Protein AF-A0A2V6G3H5-F1 (afdb_monomer)

Foldseek 3Di:
DDDDDDDDDDDDDDDDDDDDDDDDDDDDDDDDDPDDPPPPPPPPPLPLPFAPDDLQFLAALAFADEQWWADPNDTDGDDQDDPVHVSNVRHLCQVLRQLLSLLCSQAAAEAQAFDADDLVVVLVLSLVSLVDQSLDGGDDHVRHRYGYNDHGNHRCCVVNVPSNSVRSDDRVVVCVQQQVCCVVPVPDLVVLLVVVVVCCVQRSNQHKFWKQKAPPPVGLDGGIKIWRHWDDDDPVDPKTWTWIHGRRPSPGTWIWIQDVVRSFIWGDDDRSHRTGTIGIDTDSNDPSD

Structure (mmCIF, N/CA/C/O backbone):
data_AF-A0A2V6G3H5-F1
#
_entry.id   AF-A0A2V6G3H5-F1
#
loop_
_atom_site.group_PDB
_atom_site.id
_atom_site.type_symbol
_atom_site.label_atom_id
_atom_site.label_alt_id
_atom_site.label_comp_id
_atom_site.label_asym_id
_atom_site.label_entity_id
_atom_site.label_seq_id
_atom_site.pdbx_PDB_ins_code
_atom_site.Cartn_x
_atom_site.Cartn_y
_atom_site.Cartn_z
_atom_site.occupancy
_atom_site.B_iso_or_equiv
_atom_site.auth_seq_id
_atom_site.auth_comp_id
_atom_site.auth_asym_id
_atom_site.auth_atom_id
_atom_site.pdbx_PDB_model_num
ATOM 1 N N . MET A 1 1 ? 18.320 -64.037 -46.499 1.00 37.31 1 MET A N 1
ATOM 2 C CA . MET A 1 1 ? 19.671 -64.624 -46.351 1.00 37.31 1 MET A CA 1
ATOM 3 C C . MET A 1 1 ? 20.372 -63.831 -45.253 1.00 37.31 1 MET A C 1
ATOM 5 O O . MET A 1 1 ? 20.295 -62.615 -45.310 1.00 37.31 1 MET 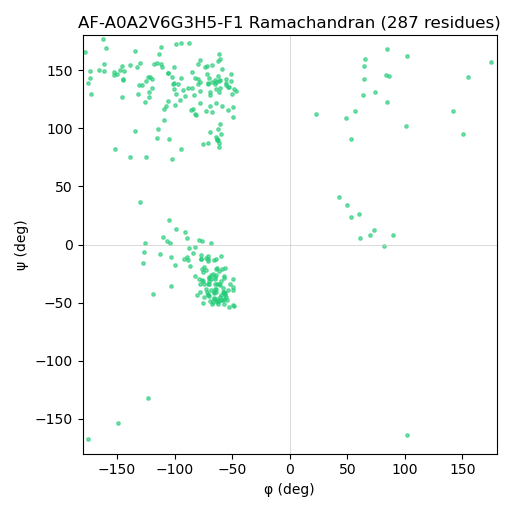A O 1
ATOM 9 N N . ASP A 1 2 ? 20.709 -64.406 -44.092 1.00 36.53 2 ASP A N 1
ATOM 10 C CA . ASP A 1 2 ? 21.789 -65.396 -43.819 1.00 36.53 2 ASP A CA 1
ATOM 11 C C . ASP A 1 2 ? 23.180 -64.717 -43.856 1.00 36.53 2 ASP A C 1
ATOM 13 O O . ASP A 1 2 ? 23.440 -64.012 -44.821 1.00 36.53 2 ASP A O 1
ATOM 17 N N . ARG A 1 3 ? 24.134 -64.862 -42.913 1.00 37.53 3 ARG A N 1
ATOM 18 C CA . ARG A 1 3 ? 24.198 -65.313 -41.489 1.00 37.53 3 ARG A CA 1
ATOM 19 C C . ARG A 1 3 ? 25.669 -65.167 -41.015 1.00 37.53 3 ARG A C 1
ATOM 21 O O . ARG A 1 3 ? 26.552 -65.277 -41.854 1.00 37.53 3 ARG A O 1
ATOM 28 N N . ARG A 1 4 ? 25.909 -65.228 -39.686 1.00 42.31 4 ARG A N 1
ATOM 29 C CA . ARG A 1 4 ? 27.177 -65.675 -39.014 1.00 42.31 4 ARG A CA 1
ATOM 30 C C . ARG A 1 4 ? 28.430 -64.793 -39.251 1.00 42.31 4 ARG A C 1
ATOM 32 O O . ARG A 1 4 ? 28.475 -64.030 -40.197 1.00 42.31 4 ARG A O 1
ATOM 39 N N . GLY A 1 5 ? 29.483 -64.825 -38.422 1.00 33.31 5 GLY A 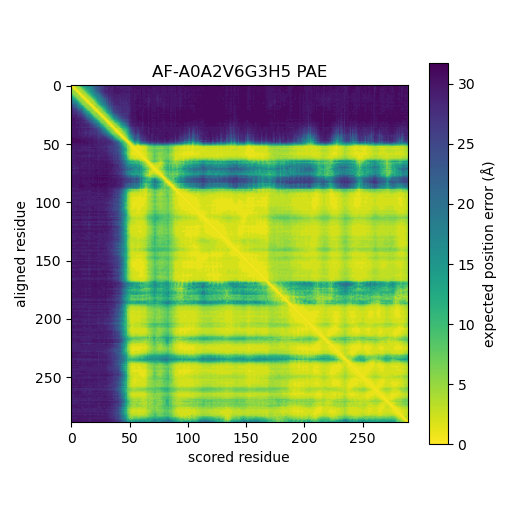N 1
ATOM 40 C CA . GLY A 1 5 ? 29.777 -65.482 -37.123 1.00 33.31 5 GLY A CA 1
ATOM 41 C C . GLY A 1 5 ? 30.983 -64.755 -36.473 1.00 33.31 5 GLY A C 1
ATOM 42 O O . GLY A 1 5 ? 31.717 -64.085 -37.186 1.00 33.31 5 GLY A O 1
ATOM 43 N N . ARG A 1 6 ? 31.149 -64.641 -35.146 1.00 42.78 6 ARG A N 1
ATOM 44 C CA . ARG A 1 6 ? 31.533 -65.635 -34.108 1.00 42.78 6 ARG A CA 1
ATOM 45 C C . ARG A 1 6 ? 32.881 -66.361 -34.335 1.00 42.78 6 ARG A C 1
ATOM 47 O O . ARG A 1 6 ? 32.959 -67.186 -35.239 1.00 42.78 6 ARG A O 1
ATOM 54 N N . ARG A 1 7 ? 33.842 -66.106 -33.426 1.00 38.22 7 ARG A N 1
ATOM 55 C CA . ARG A 1 7 ? 34.921 -66.943 -32.810 1.00 38.22 7 ARG A CA 1
ATOM 56 C C . ARG A 1 7 ? 35.543 -66.056 -31.700 1.00 38.22 7 ARG A C 1
ATOM 58 O O . ARG A 1 7 ? 35.720 -64.877 -31.979 1.00 38.22 7 ARG A O 1
ATOM 65 N N . ASP A 1 8 ? 35.751 -66.401 -30.424 1.00 36.69 8 ASP A N 1
ATOM 66 C CA . ASP A 1 8 ? 36.111 -67.622 -29.659 1.00 36.69 8 ASP A CA 1
ATOM 67 C C . ASP A 1 8 ? 37.631 -67.924 -29.572 1.00 36.69 8 ASP A C 1
ATOM 69 O O . ASP A 1 8 ? 38.283 -68.104 -30.599 1.00 36.69 8 ASP A O 1
ATOM 73 N N . GLY A 1 9 ? 38.163 -68.028 -28.334 1.00 31.94 9 GLY A N 1
ATOM 74 C CA . GLY A 1 9 ? 39.550 -68.420 -27.967 1.00 31.94 9 GLY A CA 1
ATOM 75 C C . GLY A 1 9 ? 40.038 -67.782 -26.639 1.00 31.94 9 GLY A C 1
ATOM 76 O O . GLY A 1 9 ? 40.314 -66.592 -26.643 1.00 31.94 9 GLY A O 1
ATOM 77 N N . PHE A 1 10 ? 39.949 -68.423 -25.452 1.00 32.19 10 PHE A N 1
ATOM 78 C CA . PHE A 1 10 ? 40.919 -69.362 -24.805 1.00 32.19 10 PHE A CA 1
ATOM 79 C C . PHE A 1 10 ? 42.290 -68.718 -24.428 1.00 32.19 10 PHE A C 1
ATOM 81 O O . PHE A 1 10 ? 42.785 -67.899 -25.186 1.00 32.19 10 PHE A O 1
ATOM 88 N N . VAL A 1 11 ? 43.003 -69.001 -23.313 1.00 34.44 11 VAL A N 1
ATOM 89 C CA . VAL A 1 11 ? 43.050 -70.179 -22.396 1.00 34.44 11 VAL A CA 1
ATOM 90 C C . VAL A 1 11 ? 42.744 -69.813 -20.901 1.00 34.44 11 VAL A C 1
ATOM 92 O O . VAL A 1 11 ? 41.697 -69.214 -20.676 1.00 34.44 11 VAL A O 1
ATOM 95 N N . ALA A 1 12 ? 43.515 -70.244 -19.872 1.00 33.94 12 ALA A N 1
ATOM 96 C CA . ALA A 1 12 ? 43.105 -70.371 -18.444 1.00 33.94 12 ALA A CA 1
ATOM 97 C C . ALA A 1 12 ? 44.270 -70.786 -17.473 1.00 33.94 12 ALA A C 1
ATOM 99 O O . ALA A 1 12 ? 45.403 -70.873 -17.933 1.00 33.94 12 ALA A O 1
ATOM 100 N N . VAL A 1 13 ? 43.954 -71.179 -16.204 1.00 32.78 13 VAL A N 1
ATOM 101 C CA . VAL A 1 13 ? 44.786 -71.946 -15.196 1.00 32.78 13 VAL A CA 1
ATOM 102 C C . VAL A 1 13 ? 45.734 -71.086 -14.302 1.00 32.78 13 VAL A C 1
ATOM 104 O O . VAL A 1 13 ? 46.225 -70.082 -14.791 1.00 32.78 13 VAL A O 1
ATOM 107 N N . ALA A 1 14 ? 46.058 -71.315 -13.001 1.00 31.41 14 ALA A N 1
ATOM 108 C CA . ALA A 1 14 ? 45.725 -72.250 -11.879 1.00 31.41 14 ALA A CA 1
ATOM 109 C C . ALA A 1 14 ? 45.737 -71.452 -10.529 1.00 31.41 14 ALA A C 1
ATOM 111 O O . ALA A 1 14 ? 46.375 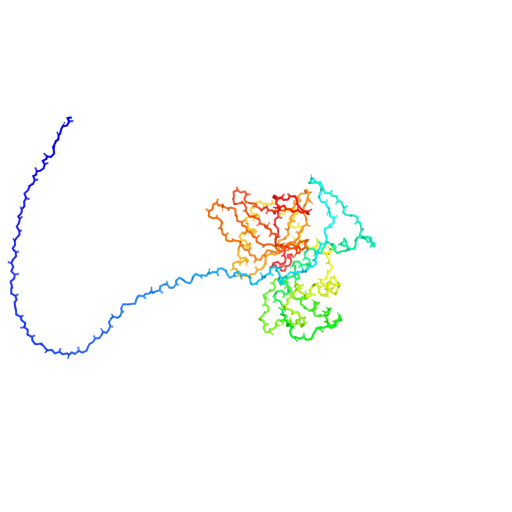-70.411 -10.466 1.00 31.41 14 ALA A O 1
ATOM 112 N N . ARG A 1 15 ? 44.968 -71.742 -9.457 1.00 32.94 15 ARG A N 1
ATOM 113 C CA . ARG A 1 15 ? 44.995 -72.838 -8.436 1.00 32.94 15 ARG A CA 1
ATOM 114 C C . ARG A 1 15 ? 46.239 -72.926 -7.513 1.00 32.94 15 ARG A C 1
ATOM 116 O O . ARG A 1 15 ? 47.338 -73.039 -8.025 1.00 32.94 15 ARG A O 1
ATOM 123 N N . TRP A 1 16 ? 45.975 -72.997 -6.189 1.00 28.12 16 TRP A N 1
ATOM 124 C CA . TRP A 1 16 ? 46.680 -73.611 -5.015 1.00 28.12 16 TRP A CA 1
ATOM 125 C C . TRP A 1 16 ? 46.542 -72.661 -3.788 1.00 28.12 16 TRP A C 1
ATOM 127 O O . TRP A 1 16 ? 46.969 -71.522 -3.893 1.00 28.12 16 TRP A O 1
ATOM 137 N N . ALA A 1 17 ? 45.886 -72.902 -2.637 1.00 33.31 17 ALA A N 1
ATOM 138 C CA . ALA A 1 17 ? 45.441 -74.059 -1.828 1.00 33.31 17 ALA A CA 1
ATOM 139 C C . ALA A 1 17 ? 46.331 -74.386 -0.600 1.00 33.31 17 ALA A C 1
ATOM 141 O O . ALA A 1 17 ? 47.331 -75.065 -0.767 1.00 33.31 17 ALA A O 1
ATOM 142 N N . THR A 1 18 ? 45.899 -74.002 0.622 1.00 33.72 18 THR A N 1
ATOM 143 C CA . THR A 1 18 ? 46.219 -74.589 1.965 1.00 33.72 18 THR A CA 1
ATOM 144 C C . THR A 1 18 ? 45.583 -73.734 3.089 1.00 33.72 18 THR A C 1
ATOM 146 O O . THR A 1 18 ? 45.417 -72.543 2.871 1.00 33.72 18 THR A O 1
ATOM 149 N N . ARG A 1 19 ? 45.286 -74.179 4.330 1.00 35.91 19 ARG A N 1
ATOM 150 C CA . ARG A 1 19 ? 44.895 -75.487 4.931 1.00 35.91 19 ARG A CA 1
ATOM 151 C C . ARG A 1 19 ? 44.576 -75.254 6.436 1.00 35.91 19 ARG A C 1
ATOM 153 O O . ARG A 1 19 ? 45.430 -74.682 7.096 1.00 35.91 19 ARG A O 1
ATOM 160 N N . ARG A 1 20 ? 43.515 -75.879 6.992 1.00 32.88 20 ARG A N 1
ATOM 161 C CA . ARG A 1 20 ? 43.256 -76.103 8.457 1.00 32.88 20 ARG A CA 1
ATOM 162 C C . ARG A 1 20 ? 43.027 -74.824 9.318 1.00 32.88 20 ARG A C 1
ATOM 164 O O . ARG A 1 20 ? 43.520 -73.768 8.974 1.00 32.88 20 ARG A O 1
ATOM 171 N N . GLY A 1 21 ? 42.309 -74.831 10.451 1.00 29.34 21 GLY A N 1
ATOM 172 C CA . GLY A 1 21 ? 41.422 -75.843 11.051 1.00 29.34 21 GLY A CA 1
ATOM 173 C C . GLY A 1 21 ? 41.290 -75.726 12.590 1.00 29.34 21 GLY A C 1
ATOM 174 O O . GLY A 1 21 ? 42.298 -75.527 13.257 1.00 29.34 21 GLY A O 1
ATOM 175 N N . ARG A 1 22 ? 40.083 -76.010 13.122 1.00 34.53 22 ARG A N 1
ATOM 176 C CA . ARG A 1 22 ? 39.665 -76.152 14.550 1.00 34.53 22 ARG A CA 1
ATOM 177 C C . ARG A 1 22 ? 39.320 -74.876 15.346 1.00 34.53 22 ARG A C 1
ATOM 179 O O . ARG A 1 22 ? 39.881 -73.809 15.143 1.00 34.53 22 ARG A O 1
ATOM 186 N N . ALA A 1 23 ? 38.344 -75.050 16.242 1.00 38.56 23 ALA A N 1
ATOM 187 C CA . ALA A 1 23 ? 37.788 -74.074 17.187 1.00 38.56 23 ALA A CA 1
ATOM 188 C C . ALA A 1 23 ? 38.470 -74.160 18.567 1.00 38.56 23 ALA A C 1
ATOM 190 O O . ALA A 1 23 ? 39.204 -75.118 18.778 1.00 38.56 23 ALA A O 1
ATOM 191 N N . TYR A 1 24 ? 38.161 -73.239 19.499 1.00 30.97 24 TYR A N 1
ATOM 192 C CA . TYR A 1 24 ? 37.838 -73.531 20.916 1.00 30.97 24 TYR A CA 1
ATOM 193 C C . TYR A 1 24 ? 37.379 -72.272 21.703 1.00 30.97 24 TYR A C 1
ATOM 195 O O . TYR A 1 24 ? 37.809 -71.162 21.422 1.00 30.97 24 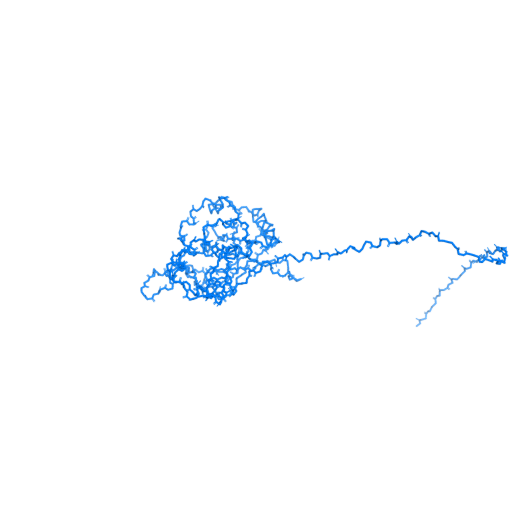TYR A O 1
ATOM 203 N N . HIS A 1 25 ? 36.509 -72.508 22.696 1.00 29.61 25 HIS A N 1
ATOM 204 C CA . HIS A 1 25 ? 36.188 -71.733 23.915 1.00 29.61 25 HIS A CA 1
ATOM 205 C C . HIS A 1 25 ? 35.889 -70.212 23.917 1.00 29.61 25 HIS A C 1
ATOM 207 O O . HIS A 1 25 ? 36.764 -69.357 23.906 1.00 29.61 25 HIS A O 1
ATOM 213 N N . VAL A 1 26 ? 34.602 -69.916 24.159 1.00 36.56 26 VAL A N 1
ATOM 214 C CA . VAL A 1 26 ? 34.062 -69.194 25.339 1.00 36.56 26 VAL A CA 1
ATOM 215 C C . VAL A 1 26 ? 35.021 -68.275 26.123 1.00 36.56 26 VAL A C 1
ATOM 217 O O . VAL A 1 26 ? 35.812 -68.755 26.932 1.00 36.56 26 VAL A O 1
ATOM 220 N N . SER A 1 27 ? 34.779 -66.959 26.070 1.00 29.95 27 SER A N 1
ATOM 221 C CA . SER A 1 27 ? 34.383 -66.158 27.251 1.00 29.95 27 SER A CA 1
ATOM 222 C C . SER A 1 27 ? 34.018 -64.724 26.867 1.00 29.95 27 SER A C 1
ATOM 224 O O . SER A 1 27 ? 34.630 -64.122 25.989 1.00 29.95 27 SER A O 1
ATOM 226 N N . ALA A 1 28 ? 33.010 -64.164 27.536 1.00 41.88 28 ALA A N 1
ATOM 227 C CA . ALA A 1 28 ? 32.623 -62.768 27.367 1.00 41.88 28 ALA A CA 1
ATOM 228 C C . ALA A 1 28 ? 33.554 -61.841 28.159 1.00 41.88 28 ALA A C 1
ATOM 230 O O . ALA A 1 28 ? 33.802 -62.096 29.332 1.00 41.88 28 ALA A O 1
ATOM 231 N N . LEU A 1 29 ? 33.956 -60.711 27.569 1.00 37.56 29 LEU A N 1
ATOM 232 C CA . LEU A 1 29 ? 34.321 -59.501 28.310 1.00 37.56 29 LEU A CA 1
ATOM 233 C C . LEU A 1 29 ? 34.084 -58.254 27.444 1.00 37.56 29 LEU A C 1
ATOM 235 O O . LEU A 1 29 ? 34.168 -58.284 26.219 1.00 37.56 29 LEU A O 1
ATOM 239 N N . ARG A 1 30 ? 33.687 -57.164 28.102 1.00 42.66 30 ARG A N 1
ATOM 240 C CA . ARG A 1 30 ? 33.172 -55.930 27.487 1.00 42.66 30 ARG A CA 1
ATOM 241 C C . ARG A 1 30 ? 34.310 -55.079 26.917 1.00 42.66 30 ARG A C 1
ATOM 243 O O . ARG A 1 30 ? 35.268 -54.838 27.644 1.00 42.66 30 ARG A O 1
ATOM 250 N N . THR A 1 31 ? 34.143 -54.462 25.742 1.00 40.12 31 THR A N 1
ATOM 251 C CA . THR A 1 31 ? 34.670 -53.097 25.490 1.00 40.12 31 THR A CA 1
ATOM 252 C C . THR A 1 31 ? 34.095 -52.417 24.236 1.00 40.12 31 THR A C 1
ATOM 254 O O . THR A 1 31 ? 33.753 -53.066 23.257 1.00 40.12 31 THR A O 1
ATOM 257 N N . ALA A 1 32 ? 34.030 -51.080 24.296 1.00 40.94 32 ALA A N 1
ATOM 258 C CA . ALA A 1 32 ? 33.933 -50.123 23.184 1.00 40.94 32 ALA A CA 1
ATOM 259 C C . ALA A 1 32 ? 32.807 -50.289 22.132 1.00 40.94 32 ALA A C 1
ATOM 261 O O . ALA A 1 32 ? 33.003 -50.808 21.034 1.00 40.94 32 ALA A O 1
ATOM 262 N N . LYS A 1 33 ? 31.659 -49.643 22.395 1.00 37.94 33 LYS A N 1
ATOM 263 C CA . LYS A 1 33 ? 30.716 -49.226 21.341 1.00 37.94 33 LYS A CA 1
ATOM 264 C C . LYS A 1 33 ? 31.433 -48.293 20.348 1.00 37.94 33 LYS A C 1
ATOM 266 O O . LYS A 1 33 ? 31.823 -47.194 20.735 1.00 37.94 33 LYS A O 1
ATOM 271 N N . ARG A 1 34 ? 31.527 -48.667 19.069 1.00 42.75 34 ARG A N 1
ATOM 272 C CA . ARG A 1 34 ? 31.747 -47.715 17.963 1.00 42.75 34 ARG A CA 1
ATOM 273 C C . ARG A 1 34 ? 30.436 -47.541 17.207 1.00 42.75 34 ARG A C 1
ATOM 275 O O . ARG A 1 34 ? 30.127 -48.309 16.304 1.00 42.75 34 ARG A O 1
ATOM 282 N N . LEU A 1 35 ? 29.648 -46.555 17.631 1.00 45.25 35 LEU A N 1
ATOM 283 C CA . LEU A 1 35 ? 28.441 -46.143 16.923 1.00 45.25 35 LEU A CA 1
ATOM 284 C C . LEU A 1 35 ? 28.868 -45.282 15.718 1.00 45.25 35 LEU A C 1
ATOM 286 O O . LEU A 1 35 ? 29.558 -44.281 15.935 1.00 45.25 35 LEU A O 1
ATOM 290 N N . PRO A 1 36 ? 28.517 -45.637 14.469 1.00 41.84 36 PRO A N 1
ATOM 291 C CA . PRO A 1 36 ? 28.784 -44.770 13.333 1.00 41.84 36 PRO A CA 1
ATOM 292 C C . PRO A 1 36 ? 27.879 -43.540 13.428 1.00 41.84 36 PRO A C 1
ATOM 294 O O . PRO A 1 36 ? 26.653 -43.652 13.419 1.00 41.84 36 PRO A O 1
ATOM 297 N N . TRP A 1 37 ? 28.490 -42.360 13.522 1.00 40.28 37 TRP A N 1
ATOM 298 C CA . TRP A 1 37 ? 27.784 -41.085 13.449 1.00 40.28 37 TRP A CA 1
ATOM 299 C C . TRP A 1 37 ? 27.310 -40.858 12.013 1.00 40.28 37 TRP A C 1
ATOM 301 O O . TRP A 1 37 ? 27.999 -40.235 11.205 1.00 40.28 37 TRP A O 1
ATOM 311 N N . LEU A 1 38 ? 26.121 -41.365 11.689 1.00 47.28 38 LEU A N 1
ATOM 312 C CA . LEU A 1 38 ? 25.378 -40.894 10.530 1.00 47.28 38 LEU A CA 1
ATOM 313 C C . LEU A 1 38 ? 24.910 -39.470 10.833 1.00 47.28 38 LEU A C 1
ATOM 315 O O . LEU A 1 38 ? 23.895 -39.260 11.495 1.00 47.28 38 LEU A O 1
ATOM 319 N N . LEU A 1 39 ? 25.680 -38.493 10.352 1.00 45.75 39 LEU A N 1
ATOM 320 C CA . LEU A 1 39 ? 25.239 -37.109 10.236 1.00 45.75 39 LEU A CA 1
ATOM 321 C C . LEU A 1 39 ? 24.058 -37.071 9.263 1.00 45.75 39 LEU A C 1
ATOM 323 O O . LEU A 1 39 ? 24.226 -36.912 8.055 1.00 45.75 39 LEU A O 1
ATOM 327 N N . ALA A 1 40 ? 22.853 -37.224 9.807 1.00 43.50 40 ALA A N 1
ATOM 328 C CA . ALA A 1 40 ? 21.635 -36.837 9.128 1.00 43.50 40 ALA A CA 1
ATOM 329 C C . ALA A 1 40 ? 21.689 -35.317 8.941 1.00 43.50 40 ALA A C 1
ATOM 331 O O . ALA A 1 40 ? 21.310 -34.552 9.829 1.00 43.50 40 ALA A O 1
ATOM 332 N N . ALA A 1 41 ? 22.208 -34.887 7.790 1.00 47.38 41 ALA A N 1
ATOM 333 C CA . ALA A 1 41 ? 22.081 -33.519 7.326 1.00 47.38 41 ALA A CA 1
ATOM 334 C C . ALA A 1 41 ? 20.589 -33.254 7.110 1.00 47.38 41 ALA A C 1
ATOM 336 O O . ALA A 1 41 ? 20.034 -33.536 6.047 1.00 47.38 41 ALA A O 1
ATOM 337 N N . ALA A 1 42 ? 19.928 -32.765 8.158 1.00 41.09 42 ALA A N 1
ATOM 338 C CA . ALA A 1 42 ? 18.582 -32.253 8.059 1.00 41.09 42 ALA A CA 1
ATOM 339 C C . ALA A 1 42 ? 18.629 -31.086 7.073 1.00 41.09 42 ALA A C 1
ATOM 341 O O . ALA A 1 42 ? 19.085 -29.993 7.411 1.00 41.09 42 ALA A O 1
ATOM 342 N N . PHE A 1 43 ? 18.161 -31.331 5.848 1.00 37.06 43 PHE A N 1
ATOM 343 C CA . PHE A 1 43 ? 17.731 -30.268 4.958 1.00 37.06 43 PHE A CA 1
ATOM 344 C C . PHE A 1 43 ? 16.563 -29.568 5.648 1.00 37.06 43 PHE A C 1
ATOM 346 O O . PHE A 1 43 ? 15.395 -29.899 5.442 1.00 37.06 43 PHE A O 1
ATOM 353 N N . VAL A 1 44 ? 16.892 -28.586 6.488 1.00 37.03 44 VAL A N 1
ATOM 354 C CA . VAL A 1 44 ? 15.982 -27.496 6.796 1.00 37.03 44 VAL A CA 1
ATOM 355 C C . VAL A 1 44 ? 15.791 -26.782 5.470 1.00 37.03 44 VAL A C 1
ATOM 357 O O . VAL A 1 44 ? 16.556 -25.895 5.101 1.00 37.03 44 VAL A O 1
ATOM 360 N N . ALA A 1 45 ? 14.781 -27.225 4.724 1.00 37.44 45 ALA A N 1
ATOM 361 C CA . ALA A 1 45 ? 14.185 -26.408 3.697 1.00 37.44 45 ALA A CA 1
ATOM 362 C C . ALA A 1 45 ? 13.658 -25.169 4.420 1.00 37.44 45 ALA A C 1
ATOM 364 O O . ALA A 1 45 ? 12.565 -25.173 4.990 1.00 37.44 45 ALA A O 1
ATOM 365 N N . THR A 1 46 ? 14.474 -24.116 4.430 1.00 34.91 46 THR A N 1
ATOM 366 C CA . THR A 1 46 ? 14.015 -22.756 4.651 1.00 34.91 46 THR A CA 1
ATOM 367 C C . THR A 1 46 ? 13.048 -22.452 3.520 1.00 34.91 46 THR A C 1
ATOM 369 O O . THR A 1 46 ? 13.426 -21.895 2.489 1.00 34.91 46 THR A O 1
ATOM 372 N N . ASN A 1 47 ? 11.788 -22.858 3.703 1.00 38.47 47 ASN A N 1
ATOM 373 C CA . ASN A 1 47 ? 10.675 -22.185 3.064 1.00 38.47 47 ASN A CA 1
ATOM 374 C C . ASN A 1 47 ? 10.902 -20.709 3.368 1.00 38.47 47 ASN A C 1
ATOM 376 O O . ASN A 1 47 ? 10.838 -20.324 4.538 1.00 38.47 47 ASN A O 1
ATOM 380 N N . ALA A 1 48 ? 11.256 -19.928 2.343 1.00 41.22 48 ALA A N 1
ATOM 381 C CA . ALA A 1 48 ? 11.341 -18.483 2.465 1.00 41.22 48 ALA A CA 1
ATOM 382 C C . ALA A 1 48 ? 10.035 -18.049 3.121 1.00 41.22 48 ALA A C 1
ATOM 384 O O . ALA A 1 48 ? 8.960 -18.392 2.617 1.00 41.22 48 ALA A O 1
ATOM 385 N N . GLN A 1 49 ? 10.136 -17.451 4.308 1.00 45.81 49 GLN A N 1
ATOM 386 C CA . GLN A 1 49 ? 8.986 -17.289 5.180 1.00 45.81 49 GLN A CA 1
ATOM 387 C C . GLN A 1 49 ? 8.140 -16.165 4.596 1.00 45.81 49 GLN A C 1
ATOM 389 O O . GLN A 1 49 ? 8.330 -14.994 4.914 1.00 45.81 49 GLN A O 1
ATOM 394 N N . ALA A 1 50 ? 7.264 -16.547 3.662 1.00 54.03 50 ALA A N 1
ATOM 395 C CA . ALA A 1 50 ? 6.334 -15.649 3.015 1.00 54.03 50 ALA A CA 1
ATOM 396 C C . ALA A 1 50 ? 5.618 -14.870 4.113 1.00 54.03 50 ALA A C 1
ATOM 398 O O . ALA A 1 50 ? 5.144 -15.469 5.083 1.00 54.03 50 ALA A O 1
ATOM 399 N N . SER A 1 51 ? 5.593 -13.547 3.961 1.00 65.81 51 SER A N 1
ATOM 400 C CA . SER A 1 51 ? 4.884 -12.678 4.888 1.00 65.81 51 SER A CA 1
ATOM 401 C C . SER A 1 51 ? 3.474 -13.228 5.110 1.00 65.81 51 SER A C 1
ATOM 403 O O . SER A 1 51 ? 2.784 -13.577 4.150 1.00 65.81 51 SER A O 1
ATOM 405 N N . ASP A 1 52 ? 3.035 -13.292 6.368 1.00 86.56 52 ASP A N 1
ATOM 406 C CA . ASP A 1 52 ? 1.680 -13.709 6.745 1.00 86.56 52 ASP A CA 1
ATOM 407 C C . ASP A 1 52 ? 0.605 -12.696 6.304 1.00 86.56 52 ASP A C 1
ATOM 409 O O . ASP A 1 52 ? -0.589 -12.917 6.506 1.00 86.56 52 ASP A O 1
ATOM 413 N N . PHE A 1 53 ? 1.027 -11.613 5.639 1.00 93.88 53 PHE A N 1
ATOM 414 C CA . PHE A 1 53 ? 0.189 -10.626 4.980 1.00 93.88 53 PHE A CA 1
ATOM 415 C C . PHE A 1 53 ? -0.786 -11.254 3.980 1.00 93.88 53 PHE A C 1
ATOM 417 O O . PHE A 1 53 ? -0.421 -11.763 2.915 1.00 93.88 53 PHE A O 1
ATOM 424 N N . ASN A 1 54 ? -2.069 -11.120 4.288 1.00 95.44 54 ASN A N 1
ATOM 425 C CA . ASN A 1 54 ? -3.162 -11.564 3.447 1.00 95.44 54 ASN A CA 1
ATOM 426 C C . ASN A 1 54 ? -3.850 -10.347 2.825 1.00 95.44 54 ASN A C 1
ATOM 428 O O . ASN A 1 54 ? -4.435 -9.526 3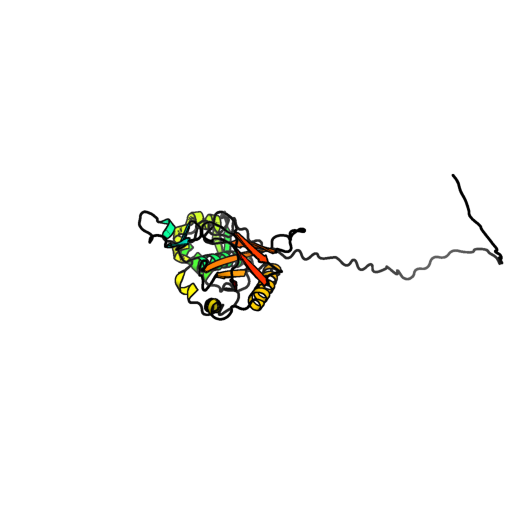.530 1.00 95.44 54 ASN A O 1
ATOM 432 N N . PHE A 1 55 ? -3.858 -10.256 1.490 1.00 96.94 55 PHE A N 1
ATOM 433 C CA . PHE A 1 55 ? -4.507 -9.160 0.759 1.00 96.94 55 PHE A CA 1
ATOM 434 C C . PHE A 1 55 ? -5.951 -8.889 1.223 1.00 96.94 55 PHE A C 1
ATOM 436 O O . PHE A 1 55 ? -6.359 -7.734 1.332 1.00 96.94 55 PHE A O 1
ATOM 443 N N . TYR A 1 56 ? -6.726 -9.931 1.532 1.00 96.81 56 TYR A N 1
ATOM 444 C CA . TYR A 1 56 ? -8.128 -9.805 1.934 1.00 96.81 56 TYR A CA 1
ATOM 445 C C . TYR A 1 56 ? -8.326 -9.458 3.419 1.00 96.81 56 TYR A C 1
ATOM 447 O O . TYR A 1 56 ? -9.464 -9.249 3.834 1.00 96.81 56 TYR A O 1
ATOM 455 N N . HIS A 1 57 ? -7.257 -9.351 4.214 1.00 97.38 57 HIS A N 1
ATOM 456 C CA . HIS A 1 57 ? -7.306 -8.946 5.625 1.00 97.38 57 HIS A CA 1
ATOM 457 C C . HIS A 1 57 ? -6.506 -7.657 5.890 1.00 97.38 57 HIS A C 1
ATOM 459 O O . HIS A 1 57 ? -6.990 -6.758 6.577 1.00 97.38 57 HIS A O 1
ATOM 465 N N . ASP A 1 58 ? -5.311 -7.534 5.311 1.00 97.75 58 ASP A N 1
ATOM 466 C CA . ASP A 1 58 ? -4.305 -6.513 5.640 1.00 97.75 58 ASP A CA 1
ATOM 467 C C . ASP A 1 58 ? -4.285 -5.314 4.676 1.00 97.75 58 ASP A C 1
ATOM 469 O O . ASP A 1 58 ? -3.367 -4.492 4.694 1.00 97.75 58 ASP A O 1
ATOM 473 N N . THR A 1 59 ? -5.312 -5.176 3.831 1.00 98.12 59 THR A N 1
ATOM 474 C CA . THR A 1 59 ? -5.475 -4.039 2.910 1.00 98.12 59 THR A CA 1
ATOM 475 C C . THR A 1 59 ? -6.739 -3.241 3.203 1.00 98.12 59 THR A C 1
ATOM 477 O O . THR A 1 59 ? -7.726 -3.753 3.732 1.00 98.12 59 THR A O 1
ATOM 480 N N . PHE A 1 60 ? -6.741 -1.967 2.811 1.00 98.00 60 PHE A N 1
ATOM 481 C CA . PHE A 1 60 ? -7.928 -1.122 2.907 1.00 98.00 60 PHE A CA 1
ATOM 482 C C . PHE A 1 60 ? -9.062 -1.640 2.013 1.00 98.00 60 PHE A C 1
ATOM 484 O O . PHE A 1 60 ? -8.820 -2.043 0.877 1.00 98.00 60 PHE A O 1
ATOM 491 N N . ALA A 1 61 ? -10.302 -1.598 2.506 1.00 96.44 61 ALA A N 1
ATOM 492 C CA . ALA A 1 61 ? -11.503 -1.935 1.736 1.00 96.44 61 ALA A CA 1
ATOM 493 C C . ALA A 1 61 ? -11.883 -0.870 0.689 1.00 96.44 61 ALA A C 1
ATOM 495 O O . ALA A 1 61 ? -12.584 -1.177 -0.273 1.00 96.44 61 ALA A O 1
ATOM 496 N N . PHE A 1 62 ? -11.422 0.370 0.872 1.00 93.50 62 PHE A N 1
ATOM 497 C CA . PHE A 1 62 ? -11.676 1.494 -0.026 1.00 93.50 62 PHE A CA 1
ATOM 498 C C . PHE A 1 62 ? -10.489 1.765 -0.955 1.00 93.50 62 PHE A C 1
ATOM 500 O O . PHE A 1 62 ? -9.335 1.518 -0.601 1.00 93.50 62 PHE A O 1
ATOM 507 N N . ALA A 1 63 ? -10.773 2.333 -2.127 1.00 91.62 63 ALA A N 1
ATOM 508 C CA . ALA A 1 63 ? -9.757 2.720 -3.099 1.00 91.62 63 ALA A CA 1
ATOM 509 C C . ALA A 1 63 ? -9.166 4.116 -2.820 1.00 91.62 63 ALA A C 1
ATOM 511 O O . ALA A 1 63 ? -9.862 5.042 -2.391 1.00 91.62 63 ALA A O 1
ATOM 512 N N . ASN A 1 64 ? -7.894 4.291 -3.171 1.00 88.94 64 ASN A N 1
ATOM 513 C CA . ASN A 1 64 ? -7.373 5.561 -3.661 1.00 88.94 64 ASN A CA 1
ATOM 514 C C . ASN A 1 64 ? -7.911 5.772 -5.079 1.00 88.94 64 ASN A C 1
ATOM 516 O O . ASN A 1 64 ? -7.547 5.035 -5.990 1.00 88.94 64 ASN A O 1
ATOM 520 N N . ALA A 1 65 ? -8.732 6.791 -5.299 1.00 80.94 65 ALA A N 1
ATOM 521 C CA . ALA A 1 65 ? -9.096 7.154 -6.657 1.00 80.94 65 ALA A CA 1
ATOM 522 C C . ALA A 1 65 ? -7.875 7.715 -7.404 1.00 80.94 65 ALA A C 1
ATOM 524 O O . ALA A 1 65 ? -7.061 8.482 -6.872 1.00 80.94 65 ALA A O 1
ATOM 525 N N . THR A 1 66 ? -7.743 7.345 -8.671 1.00 70.25 66 THR A N 1
ATOM 526 C CA . THR A 1 66 ? -6.745 7.933 -9.561 1.00 70.25 66 THR A CA 1
ATOM 527 C C . THR A 1 66 ? -7.203 9.306 -10.046 1.00 70.25 66 THR A C 1
ATOM 529 O O . THR A 1 66 ? -8.381 9.652 -10.018 1.00 70.25 66 THR A O 1
ATOM 532 N N . VAL A 1 67 ? -6.250 10.129 -10.478 1.00 67.06 67 VAL A N 1
ATOM 533 C CA . VAL A 1 67 ? -6.527 11.462 -11.050 1.00 67.06 67 VAL A CA 1
ATOM 534 C C . VAL A 1 67 ? -6.742 11.379 -12.564 1.00 67.06 67 VAL A C 1
ATOM 536 O O . VAL A 1 67 ? -7.218 12.330 -13.175 1.00 67.06 67 VAL A O 1
ATOM 539 N N . PHE A 1 68 ? -6.438 10.229 -13.165 1.00 66.62 68 PHE A N 1
ATOM 540 C CA . PHE A 1 68 ? -6.626 9.955 -14.583 1.00 66.62 68 PHE A CA 1
ATOM 541 C C . PHE A 1 68 ? -7.659 8.836 -14.789 1.00 66.62 68 PHE A C 1
ATOM 543 O O . PHE A 1 68 ? -7.904 8.028 -13.898 1.00 66.62 68 PHE A O 1
ATOM 550 N N . LYS A 1 69 ? -8.288 8.797 -15.960 1.00 64.56 69 LYS A N 1
ATOM 551 C CA . LYS A 1 69 ? -8.954 7.619 -16.532 1.00 64.56 69 LYS A CA 1
ATOM 552 C C . LYS A 1 69 ? -8.268 7.320 -17.856 1.00 64.56 69 LYS A C 1
ATOM 554 O O . LYS A 1 69 ? -7.929 8.254 -18.582 1.00 64.56 69 LYS A O 1
ATOM 559 N N . TYR A 1 70 ? -8.089 6.046 -18.182 1.00 64.31 70 TYR A N 1
ATOM 560 C CA . TYR A 1 70 ? -7.488 5.641 -19.449 1.00 64.31 70 TYR A CA 1
ATOM 561 C C . TYR A 1 70 ? -8.558 5.099 -20.389 1.00 64.31 70 TYR A C 1
ATOM 563 O O . TYR A 1 70 ? -9.267 4.151 -20.063 1.00 64.31 70 TYR A O 1
ATOM 571 N N . TYR A 1 71 ? -8.667 5.688 -21.579 1.00 57.84 71 TYR A N 1
ATOM 572 C CA . TYR A 1 71 ? -9.538 5.187 -22.640 1.00 57.84 71 TYR A CA 1
ATOM 573 C C . TYR A 1 71 ? -8.713 4.992 -23.909 1.00 57.84 71 TYR A C 1
ATOM 575 O O . TYR A 1 71 ? -8.039 5.911 -24.369 1.00 57.84 71 TYR A O 1
ATOM 583 N N . LYS A 1 72 ? -8.705 3.759 -24.437 1.00 66.88 72 LYS A N 1
ATOM 584 C CA . LYS A 1 72 ? -7.856 3.333 -25.571 1.00 66.88 72 LYS A CA 1
ATOM 585 C C . LYS A 1 72 ? -6.366 3.708 -25.414 1.00 66.88 72 LYS A C 1
ATOM 587 O O . LYS A 1 72 ? -5.688 4.011 -26.386 1.00 66.88 72 LYS A O 1
ATOM 592 N N . GLY A 1 73 ? -5.860 3.686 -24.178 1.00 60.84 73 GLY A N 1
ATOM 593 C CA . GLY A 1 73 ? -4.469 4.013 -23.844 1.00 60.84 73 GLY A CA 1
ATOM 594 C C . GLY A 1 73 ? -4.145 5.507 -23.721 1.00 60.84 73 GLY A C 1
ATOM 595 O O . GLY A 1 73 ? -3.020 5.847 -23.370 1.00 60.84 73 GLY A O 1
ATOM 596 N N . ILE A 1 74 ? -5.120 6.391 -23.944 1.00 65.12 74 ILE A N 1
ATOM 597 C CA . ILE A 1 74 ? -4.981 7.839 -23.759 1.00 65.12 74 ILE A CA 1
ATOM 598 C C . ILE A 1 74 ? -5.431 8.201 -22.338 1.00 65.12 74 ILE A C 1
ATOM 600 O O . ILE A 1 74 ? -6.482 7.742 -21.884 1.00 65.12 74 ILE A O 1
ATOM 604 N N . ALA A 1 75 ? -4.628 9.007 -21.639 1.00 67.69 75 ALA A N 1
ATOM 605 C CA . ALA A 1 75 ? -4.926 9.500 -20.297 1.00 67.69 75 ALA A CA 1
ATOM 606 C C . ALA A 1 75 ? -5.834 10.738 -20.352 1.00 67.69 75 ALA A C 1
ATOM 608 O O . ALA A 1 75 ? -5.510 11.724 -21.012 1.00 67.69 75 ALA A O 1
ATOM 609 N N . PHE A 1 76 ? -6.926 10.720 -19.593 1.00 65.81 76 PHE A N 1
ATOM 610 C CA . PHE A 1 76 ? -7.837 11.849 -19.409 1.00 65.81 76 PHE A CA 1
ATOM 611 C C . PHE A 1 76 ? -7.877 12.226 -17.933 1.00 65.81 76 PHE A C 1
ATOM 613 O O . PHE A 1 76 ? -8.000 11.343 -17.086 1.00 65.81 76 PHE A O 1
ATOM 620 N N . LEU A 1 77 ? -7.793 13.515 -17.599 1.00 65.38 77 LEU A N 1
ATOM 621 C CA . LEU A 1 77 ? -7.997 13.964 -16.220 1.00 65.38 77 LEU A CA 1
ATOM 622 C C . LEU A 1 77 ? -9.423 13.616 -15.770 1.00 65.38 77 LEU A C 1
ATOM 624 O O . LEU A 1 77 ? -10.392 13.913 -16.471 1.00 65.38 77 LEU A O 1
ATOM 628 N N . ARG A 1 78 ? -9.564 13.002 -14.590 1.00 67.44 78 ARG A N 1
ATOM 629 C CA . ARG A 1 78 ? -10.870 12.871 -13.938 1.00 67.44 78 ARG A CA 1
ATOM 630 C C . ARG A 1 78 ? -11.375 14.266 -13.578 1.00 67.44 78 ARG A C 1
ATOM 632 O O . ARG A 1 78 ? -10.599 15.115 -13.137 1.00 67.44 78 ARG A O 1
ATOM 639 N N . ALA A 1 79 ? -12.678 14.482 -13.742 1.00 61.59 79 ALA A N 1
ATOM 640 C CA . ALA A 1 79 ? -13.320 15.694 -13.254 1.00 61.59 79 ALA A CA 1
ATOM 641 C C . ALA A 1 79 ? -13.045 15.861 -11.743 1.00 61.59 79 ALA A C 1
ATOM 643 O O . ALA A 1 79 ? -13.029 14.853 -11.023 1.00 61.59 79 ALA A O 1
ATOM 644 N N . PRO A 1 80 ? -12.836 17.098 -11.248 1.00 56.88 80 PRO A N 1
ATOM 645 C CA . PRO A 1 80 ? -12.734 17.361 -9.817 1.00 56.88 80 PRO A CA 1
ATOM 646 C C . PRO A 1 80 ? -13.923 16.759 -9.061 1.00 56.88 80 PRO A C 1
ATOM 648 O O . PRO A 1 80 ? -15.038 16.723 -9.582 1.00 56.88 80 PRO A O 1
ATOM 651 N N . SER A 1 81 ? -13.700 16.298 -7.830 1.00 56.41 81 SER A N 1
ATOM 652 C CA . SER A 1 81 ? -14.753 15.699 -7.006 1.00 56.41 81 SER A CA 1
ATOM 653 C C . SER A 1 81 ? -15.863 16.710 -6.696 1.00 56.41 81 SER A C 1
ATOM 655 O O . SER A 1 81 ? -15.723 17.542 -5.798 1.00 56.41 81 SER A O 1
ATOM 657 N N . GLY A 1 82 ? -16.966 16.633 -7.438 1.00 54.34 82 GLY A N 1
ATOM 658 C CA . GLY A 1 82 ? -18.221 17.302 -7.110 1.00 54.34 82 GLY A CA 1
ATOM 659 C C . GLY A 1 82 ? -19.091 16.444 -6.189 1.00 54.34 82 GLY A C 1
ATOM 660 O O . GLY A 1 82 ? -18.811 15.266 -5.970 1.00 54.34 82 GLY A O 1
ATOM 661 N N . LYS A 1 83 ? -20.210 17.006 -5.709 1.00 51.44 83 LYS A N 1
ATOM 662 C CA . LYS A 1 83 ? -21.224 16.261 -4.928 1.00 51.44 83 LYS A CA 1
ATOM 663 C C . LYS A 1 83 ? -21.770 15.018 -5.659 1.00 51.44 83 LYS A C 1
ATOM 665 O O . LYS A 1 83 ? -22.313 14.132 -5.014 1.00 51.44 83 LYS A O 1
ATOM 670 N N . THR A 1 84 ? -21.632 14.966 -6.984 1.00 52.12 84 THR A N 1
ATOM 671 C CA . THR A 1 84 ? -22.125 13.910 -7.880 1.00 52.12 84 THR A CA 1
ATOM 672 C C . THR A 1 84 ? -21.130 12.777 -8.159 1.00 52.12 84 THR A C 1
ATOM 674 O O . THR A 1 84 ? -21.549 11.746 -8.670 1.00 52.12 84 THR A O 1
ATOM 677 N N . ASP A 1 85 ? -19.843 12.918 -7.812 1.00 53.34 85 ASP A N 1
ATOM 678 C CA . ASP A 1 85 ? -18.866 11.814 -7.858 1.00 53.34 85 ASP A CA 1
ATOM 679 C C . ASP A 1 85 ? -17.944 11.856 -6.617 1.00 53.34 85 ASP A C 1
ATOM 681 O O . ASP A 1 85 ? -16.778 12.271 -6.698 1.00 53.34 85 ASP A O 1
ATOM 685 N N . PRO A 1 86 ? -18.456 11.442 -5.435 1.00 57.78 86 PRO A N 1
ATOM 686 C CA . PRO A 1 86 ? -17.672 11.401 -4.202 1.00 57.78 86 PRO A CA 1
ATOM 687 C C . PRO A 1 86 ? -16.493 10.423 -4.263 1.00 57.78 86 PRO A C 1
ATOM 689 O O . PRO A 1 86 ? -15.548 10.570 -3.486 1.00 57.78 86 PRO A O 1
ATOM 692 N N . ALA A 1 87 ? -16.505 9.445 -5.179 1.00 55.03 87 ALA A N 1
ATOM 693 C CA . ALA A 1 87 ? -15.424 8.471 -5.311 1.00 55.03 87 ALA A CA 1
ATOM 694 C C . ALA A 1 87 ? -14.100 9.152 -5.700 1.00 55.03 87 ALA A C 1
ATOM 696 O O . ALA A 1 87 ? -13.047 8.779 -5.185 1.00 55.03 87 ALA A O 1
ATOM 697 N N . ASN A 1 88 ? -14.143 10.225 -6.499 1.00 61.19 88 ASN A N 1
ATOM 698 C CA . ASN A 1 88 ? -12.954 11.006 -6.862 1.00 61.19 88 ASN A CA 1
ATOM 699 C C . ASN A 1 88 ? -12.435 11.940 -5.743 1.00 61.19 88 ASN A C 1
ATOM 701 O O . ASN A 1 88 ? -11.480 12.682 -5.972 1.00 61.19 88 ASN A O 1
ATOM 705 N N . SER A 1 89 ? -13.024 11.943 -4.538 1.00 68.12 89 SER A N 1
ATOM 706 C CA . SER A 1 89 ? -12.561 12.803 -3.429 1.00 68.12 89 SER A CA 1
ATOM 707 C C . SER A 1 89 ? -11.267 12.309 -2.767 1.00 68.12 89 SER A C 1
ATOM 709 O O . SER A 1 89 ? -10.452 13.114 -2.314 1.00 68.12 89 SER A O 1
ATOM 711 N N . TYR A 1 90 ? -11.035 10.990 -2.730 1.00 80.75 90 TYR A N 1
ATOM 712 C CA . TYR A 1 90 ? -9.888 10.395 -2.039 1.00 80.75 90 TYR A CA 1
ATOM 713 C C . TYR A 1 90 ? -8.778 9.988 -3.012 1.00 80.75 90 TYR A C 1
ATOM 715 O O . TYR A 1 90 ? -8.590 8.810 -3.304 1.00 80.75 90 TYR A O 1
ATOM 723 N N . THR A 1 91 ? -8.054 10.981 -3.535 1.00 83.31 91 THR A N 1
ATOM 724 C CA . THR A 1 91 ? -7.025 10.795 -4.574 1.00 83.31 91 THR A CA 1
ATOM 725 C C . THR A 1 91 ? -5.606 11.104 -4.086 1.00 83.31 91 THR A C 1
ATOM 727 O O . THR A 1 91 ? -5.402 11.781 -3.074 1.00 83.31 91 THR A O 1
ATOM 730 N N . ARG A 1 92 ? -4.599 10.645 -4.848 1.00 84.25 92 ARG A N 1
ATOM 731 C CA . ARG A 1 92 ? -3.153 10.893 -4.621 1.00 84.25 92 ARG A CA 1
ATOM 732 C C . ARG A 1 92 ? -2.630 10.366 -3.271 1.00 84.25 92 AR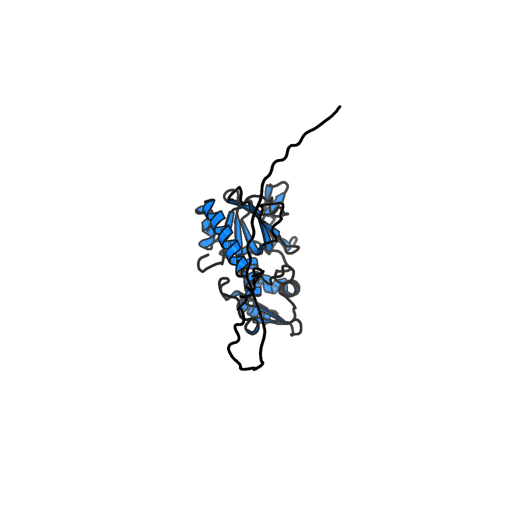G A C 1
ATOM 734 O O . ARG A 1 92 ? -1.667 10.896 -2.723 1.00 84.25 92 ARG A O 1
ATOM 741 N N . ARG A 1 93 ? -3.272 9.340 -2.708 1.00 88.88 93 ARG A N 1
ATOM 742 C CA . ARG A 1 93 ? -2.971 8.729 -1.399 1.00 88.88 93 ARG A CA 1
ATOM 743 C C . ARG A 1 93 ? -2.244 7.389 -1.502 1.00 88.88 93 ARG A C 1
ATOM 745 O O . ARG A 1 93 ? -1.933 6.824 -0.461 1.00 88.88 93 ARG A O 1
ATOM 752 N N . CYS A 1 94 ? -1.916 6.905 -2.702 1.00 92.12 94 CYS A N 1
ATOM 753 C CA . CYS A 1 94 ? -1.301 5.590 -2.919 1.00 92.12 94 CYS A CA 1
ATOM 754 C C . CYS A 1 94 ? -0.091 5.310 -2.006 1.00 92.12 94 CYS A C 1
ATOM 756 O O . CYS A 1 94 ? -0.122 4.351 -1.242 1.00 92.12 94 CYS A O 1
ATOM 758 N N . PHE A 1 95 ? 0.911 6.198 -1.970 1.00 91.88 95 PHE A N 1
ATOM 759 C CA . PHE A 1 95 ? 2.073 6.044 -1.083 1.00 91.88 95 PHE A CA 1
ATOM 760 C C . PHE A 1 95 ? 1.704 6.015 0.407 1.00 91.88 95 PHE A C 1
ATOM 762 O O . PHE A 1 95 ? 2.356 5.340 1.198 1.00 91.88 95 PHE A O 1
ATOM 769 N N . VAL A 1 96 ? 0.681 6.774 0.811 1.00 93.31 96 VAL A N 1
ATOM 770 C CA . VAL A 1 96 ? 0.212 6.783 2.201 1.00 93.31 96 VAL A CA 1
ATOM 771 C C . VAL A 1 96 ? -0.486 5.467 2.520 1.00 93.31 96 VAL A C 1
ATOM 773 O O . VAL A 1 96 ? -0.220 4.892 3.566 1.00 93.31 96 VAL A O 1
ATOM 776 N N . MET A 1 97 ? -1.330 4.958 1.624 1.00 96.50 97 MET A N 1
ATOM 777 C CA . MET A 1 97 ? -2.057 3.706 1.832 1.00 96.50 97 MET A CA 1
ATOM 778 C C . MET A 1 97 ? -1.125 2.489 1.834 1.00 96.50 97 MET A C 1
ATOM 780 O O . MET A 1 97 ? -1.280 1.635 2.700 1.00 96.50 97 MET A O 1
ATOM 784 N N . THR A 1 98 ? -0.105 2.433 0.972 1.00 96.50 98 THR A N 1
ATOM 785 C CA . THR A 1 98 ? 0.908 1.360 1.022 1.00 96.50 98 THR A CA 1
ATOM 786 C C . THR A 1 98 ? 1.751 1.426 2.289 1.00 96.50 98 THR A C 1
ATOM 788 O O . THR A 1 98 ? 1.892 0.418 2.981 1.00 96.50 98 THR A O 1
ATOM 791 N N . ARG A 1 99 ? 2.248 2.620 2.651 1.00 95.75 99 ARG A N 1
ATOM 792 C CA . ARG A 1 99 ? 2.975 2.846 3.911 1.00 95.75 99 ARG A CA 1
ATOM 793 C C . ARG A 1 99 ? 2.142 2.415 5.109 1.00 95.75 99 ARG A C 1
ATOM 795 O O . ARG A 1 99 ? 2.658 1.769 6.012 1.00 95.75 99 ARG A O 1
ATOM 802 N N . VAL A 1 100 ? 0.867 2.786 5.134 1.00 97.12 100 VAL A N 1
ATOM 803 C CA . VAL A 1 100 ? 0.016 2.548 6.295 1.00 97.12 100 VAL A CA 1
ATOM 804 C C . VAL A 1 100 ? -0.457 1.099 6.367 1.00 97.12 100 VAL A C 1
ATOM 806 O O . VAL A 1 100 ? -0.483 0.572 7.470 1.00 97.12 100 VAL A O 1
ATOM 809 N N . ALA A 1 101 ? -0.711 0.411 5.249 1.00 98.00 101 ALA A N 1
ATOM 810 C CA . ALA A 1 101 ? -0.947 -1.038 5.256 1.00 98.00 101 ALA A CA 1
ATOM 811 C C . ALA A 1 101 ? 0.248 -1.799 5.871 1.00 98.00 101 ALA A C 1
ATOM 813 O O . ALA A 1 101 ? 0.066 -2.572 6.810 1.00 98.00 101 ALA A O 1
ATOM 814 N N . MET A 1 102 ? 1.481 -1.475 5.447 1.00 97.06 102 MET A N 1
ATOM 815 C CA . MET A 1 102 ? 2.712 -1.991 6.069 1.00 97.06 102 MET A CA 1
ATOM 816 C C . MET A 1 102 ? 2.773 -1.667 7.574 1.00 97.06 102 MET A C 1
ATOM 818 O O . MET A 1 102 ? 3.065 -2.544 8.381 1.00 97.06 102 MET A O 1
ATOM 822 N N . GLN A 1 103 ? 2.492 -0.420 7.974 1.00 97.56 103 GLN A N 1
ATOM 823 C CA . GLN A 1 103 ? 2.527 -0.008 9.384 1.00 97.56 103 GLN A CA 1
ATOM 824 C C . GLN A 1 103 ? 1.466 -0.723 10.238 1.00 97.56 103 GLN A C 1
ATOM 826 O O . GLN A 1 103 ? 1.765 -1.101 11.367 1.00 97.56 103 GLN A O 1
ATOM 831 N N . PHE A 1 104 ? 0.254 -0.949 9.724 1.00 98.12 104 PHE A N 1
ATOM 832 C CA . PHE A 1 104 ? -0.763 -1.738 10.423 1.00 98.12 104 PHE A CA 1
ATOM 833 C C . PHE A 1 104 ? -0.304 -3.180 10.610 1.00 98.12 104 PHE A C 1
ATOM 835 O O . PHE A 1 104 ? -0.307 -3.662 11.737 1.00 98.12 104 PHE A O 1
ATOM 842 N N . HIS A 1 105 ? 0.171 -3.838 9.554 1.00 97.06 105 HIS A N 1
ATOM 843 C CA . HIS A 1 105 ? 0.671 -5.204 9.670 1.00 97.06 105 HIS A CA 1
ATOM 844 C C . HIS A 1 105 ? 1.854 -5.304 10.663 1.00 97.06 105 HIS A C 1
ATOM 846 O O . HIS A 1 105 ? 1.874 -6.177 11.529 1.00 97.06 105 HIS A O 1
ATOM 852 N N . LYS A 1 106 ? 2.812 -4.365 10.615 1.00 96.31 106 LYS A N 1
ATOM 853 C CA . LYS A 1 106 ? 3.981 -4.345 11.517 1.00 96.31 106 LYS A CA 1
ATOM 854 C C . LYS A 1 106 ? 3.659 -3.987 12.974 1.00 96.31 106 LYS A C 1
ATOM 856 O O . LYS A 1 106 ? 4.349 -4.467 13.874 1.00 96.31 106 LYS A O 1
ATOM 861 N N . PHE A 1 107 ? 2.680 -3.114 13.224 1.00 98.00 107 PHE A N 1
ATOM 862 C CA . PHE A 1 107 ? 2.516 -2.448 14.527 1.00 98.00 107 PHE A CA 1
ATOM 863 C C . PHE A 1 107 ? 1.126 -2.573 15.158 1.00 98.00 107 PHE A C 1
ATOM 865 O O . PHE A 1 107 ? 0.974 -2.163 16.308 1.00 98.00 107 PHE A O 1
ATOM 872 N N . ALA A 1 108 ? 0.126 -3.132 14.470 1.00 98.19 108 ALA A N 1
ATOM 873 C CA . ALA A 1 108 ? -1.211 -3.373 15.010 1.00 98.19 108 ALA A CA 1
ATOM 874 C C . ALA A 1 108 ? -1.528 -4.862 15.181 1.00 98.19 108 ALA A C 1
ATOM 876 O O . ALA A 1 108 ? -0.986 -5.732 14.503 1.00 98.19 108 ALA A O 1
ATOM 877 N N . ARG A 1 109 ? -2.455 -5.139 16.097 1.00 97.88 109 ARG A N 1
ATOM 878 C CA . ARG A 1 109 ? -3.204 -6.393 16.145 1.00 97.88 109 ARG A CA 1
ATOM 879 C C . ARG A 1 109 ? -4.682 -6.098 16.330 1.00 97.88 109 ARG A C 1
ATOM 881 O O . ARG A 1 109 ? -5.052 -5.077 16.912 1.00 97.88 109 ARG A O 1
ATOM 888 N N . PHE A 1 110 ? -5.506 -7.011 15.857 1.00 98.19 110 PHE A N 1
ATOM 889 C CA . PHE A 1 110 ? -6.953 -6.892 15.880 1.00 98.19 110 PHE A CA 1
ATOM 890 C C . PHE A 1 110 ? -7.546 -7.813 16.948 1.00 98.19 110 PHE A C 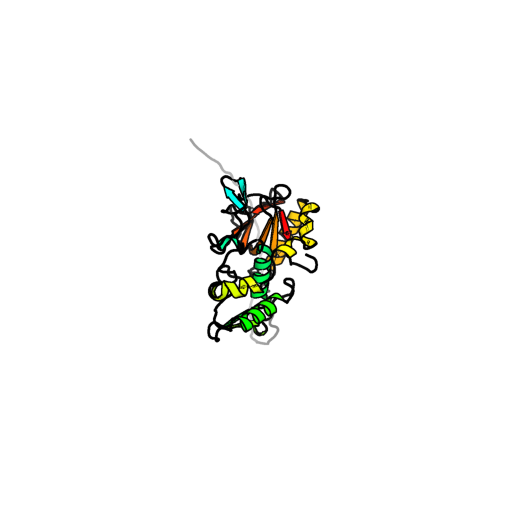1
ATOM 892 O O . PHE A 1 110 ? -6.966 -8.850 17.275 1.00 98.19 110 PHE A O 1
ATOM 899 N N . ASP A 1 111 ? -8.657 -7.388 17.538 1.00 98.06 111 ASP A N 1
ATOM 900 C CA . ASP A 1 111 ? -9.404 -8.137 18.548 1.00 98.06 111 ASP A CA 1
ATOM 901 C C . ASP A 1 111 ? -10.898 -8.067 18.192 1.00 98.06 111 ASP A C 1
ATOM 903 O O . ASP A 1 111 ? -11.543 -7.060 18.495 1.00 98.06 111 ASP A O 1
ATOM 907 N N . PRO A 1 112 ? -11.462 -9.098 17.535 1.00 97.94 112 PRO A N 1
ATOM 908 C CA . PRO A 1 112 ? -12.851 -9.078 17.080 1.00 97.94 112 PRO A CA 1
ATOM 909 C C . PRO A 1 112 ? -13.875 -9.172 18.219 1.00 97.94 112 PRO A C 1
ATOM 911 O O . PRO A 1 112 ? -15.055 -8.932 17.981 1.00 97.94 112 PRO A O 1
ATOM 914 N N . HIS A 1 113 ? -13.455 -9.515 19.442 1.00 97.69 113 HIS A N 1
ATOM 915 C CA . HIS A 1 113 ? -14.348 -9.656 20.597 1.00 97.69 113 HIS A CA 1
ATOM 916 C C . HIS A 1 113 ? -14.340 -8.423 21.511 1.00 97.69 113 HIS A C 1
ATOM 918 O O . HIS A 1 113 ? -15.261 -8.241 22.308 1.00 97.69 113 HIS A O 1
ATOM 924 N N . GLY A 1 114 ? -13.325 -7.562 21.398 1.00 96.50 114 GLY A N 1
ATOM 925 C CA . GLY A 1 114 ? -13.271 -6.285 22.103 1.00 96.50 114 GLY A CA 1
ATOM 926 C C . GLY A 1 114 ? -14.326 -5.282 21.616 1.00 96.50 114 GLY A C 1
ATOM 927 O O . GLY A 1 114 ? -14.754 -5.302 20.465 1.00 96.50 114 GLY A O 1
ATOM 928 N N . GLN A 1 115 ? -14.718 -4.345 22.482 1.00 97.31 115 GLN A N 1
ATOM 929 C CA . GLN A 1 115 ? -15.667 -3.286 22.124 1.00 97.31 115 GLN A CA 1
ATOM 930 C C . GLN A 1 115 ? -15.034 -2.278 21.135 1.00 97.31 115 GLN A C 1
ATOM 932 O O . GLN A 1 115 ? -13.956 -1.754 21.434 1.00 97.31 115 GLN A O 1
ATOM 937 N N . PRO A 1 116 ? -15.681 -1.957 19.993 1.00 97.19 116 PRO A N 1
ATOM 938 C CA . PRO A 1 116 ? -15.185 -0.952 19.055 1.00 97.19 116 PRO A CA 1
ATOM 939 C C . PRO A 1 116 ? -14.941 0.410 19.717 1.00 97.19 116 PRO A C 1
ATOM 941 O O . PRO A 1 116 ? -15.750 0.886 20.513 1.00 97.19 116 PRO A O 1
ATOM 944 N N . LEU A 1 117 ? -13.841 1.068 19.344 1.00 98.12 117 LEU A N 1
ATOM 945 C CA . LEU A 1 117 ? -13.527 2.425 19.803 1.00 98.12 117 LEU A CA 1
ATOM 946 C C . LEU A 1 117 ? -14.456 3.471 19.163 1.00 98.12 117 LEU A C 1
ATOM 948 O O . LEU A 1 117 ? -14.794 3.367 17.978 1.00 98.12 117 LEU A O 1
ATOM 952 N N . ASP A 1 118 ? -14.768 4.533 19.914 1.00 98.06 118 ASP A N 1
ATOM 953 C CA . ASP A 1 118 ? -15.342 5.760 19.352 1.00 98.06 118 ASP A CA 1
ATOM 954 C C . ASP A 1 118 ? -14.388 6.423 18.338 1.00 98.06 118 ASP A C 1
ATOM 956 O O . ASP A 1 118 ? -13.193 6.122 18.275 1.00 98.06 118 ASP A O 1
ATOM 960 N N . ASP A 1 119 ? -14.914 7.337 17.526 1.00 98.31 119 ASP A N 1
ATOM 961 C CA . ASP A 1 119 ? -14.192 7.961 16.413 1.00 98.31 119 ASP A CA 1
ATOM 962 C C . ASP A 1 119 ? -12.948 8.746 16.869 1.00 98.31 119 ASP A C 1
ATOM 964 O O . ASP A 1 119 ? -11.925 8.742 16.179 1.00 98.31 119 ASP A O 1
ATOM 968 N N . ARG A 1 120 ? -12.982 9.373 18.053 1.00 98.31 120 ARG A N 1
ATOM 969 C CA . ARG A 1 120 ? -11.866 10.155 18.610 1.00 98.31 120 ARG A CA 1
ATOM 970 C C . ARG A 1 120 ? -10.758 9.235 19.120 1.00 98.31 120 ARG A C 1
ATOM 972 O O . ARG A 1 120 ? -9.579 9.476 18.835 1.00 98.31 120 ARG A O 1
ATOM 979 N N . ALA A 1 121 ? -11.124 8.188 19.854 1.00 98.44 121 ALA A N 1
ATOM 980 C CA . ALA A 1 121 ? -10.209 7.167 20.347 1.00 98.44 121 ALA A CA 1
ATOM 981 C C . ALA A 1 121 ? -9.593 6.364 19.189 1.00 98.44 121 ALA A C 1
ATOM 983 O O . ALA A 1 121 ? -8.379 6.130 19.179 1.00 98.44 121 ALA A O 1
ATOM 984 N N . LEU A 1 122 ? -10.391 6.019 18.174 1.00 98.62 122 LEU A N 1
ATOM 985 C CA . LEU A 1 122 ? -9.932 5.366 16.952 1.00 98.62 122 LEU A CA 1
ATOM 986 C C . LEU A 1 122 ? -8.970 6.264 16.166 1.00 98.62 122 LEU A C 1
ATOM 988 O O . LEU A 1 122 ? -7.875 5.820 15.834 1.00 98.62 122 LEU A O 1
ATOM 992 N N . ALA A 1 123 ? -9.303 7.538 15.939 1.00 98.38 123 ALA A N 1
ATOM 993 C CA . ALA A 1 123 ? -8.415 8.494 15.274 1.00 98.38 123 ALA A CA 1
ATOM 994 C C . ALA A 1 123 ? -7.056 8.626 15.989 1.00 98.38 123 ALA A C 1
ATOM 996 O O . ALA A 1 123 ? -6.004 8.646 15.346 1.00 98.38 123 ALA A O 1
ATOM 997 N N . ALA A 1 124 ? -7.050 8.665 17.326 1.00 98.31 124 ALA A N 1
ATOM 998 C CA . ALA A 1 124 ? -5.816 8.651 18.109 1.00 98.31 124 ALA A CA 1
ATOM 999 C C . ALA A 1 124 ? -5.022 7.341 17.929 1.00 98.31 124 ALA A C 1
ATOM 1001 O O . ALA A 1 124 ? -3.802 7.390 17.762 1.00 98.31 124 ALA A O 1
ATOM 1002 N N . ARG A 1 125 ? -5.702 6.187 17.897 1.00 98.31 125 ARG A N 1
ATOM 1003 C CA . ARG A 1 125 ? -5.100 4.858 17.682 1.00 98.31 125 ARG A CA 1
ATOM 1004 C C . ARG A 1 125 ? -4.496 4.712 16.277 1.00 98.31 125 ARG A C 1
ATOM 1006 O O . ARG A 1 125 ? -3.369 4.240 16.151 1.00 98.31 125 ARG A O 1
ATOM 1013 N N . VAL A 1 126 ? -5.188 5.201 15.243 1.00 98.38 126 VAL A N 1
ATOM 1014 C CA . VAL A 1 126 ? -4.696 5.275 13.853 1.00 98.38 126 VAL A CA 1
ATOM 1015 C C . VAL A 1 126 ? -3.425 6.125 13.783 1.00 98.38 126 VAL A C 1
ATOM 1017 O O . VAL A 1 126 ? -2.415 5.680 13.247 1.00 98.38 126 VAL A O 1
ATOM 1020 N N . ARG A 1 127 ? -3.413 7.311 14.405 1.00 97.62 127 ARG A N 1
ATOM 1021 C CA . ARG A 1 127 ? -2.204 8.151 14.441 1.00 97.62 127 ARG A CA 1
ATOM 1022 C C . ARG A 1 127 ? -1.056 7.495 15.217 1.00 97.62 127 ARG A C 1
ATOM 1024 O O . ARG A 1 127 ? 0.099 7.664 14.829 1.00 97.62 127 ARG A O 1
ATOM 1031 N N . ALA A 1 128 ? -1.353 6.725 16.268 1.00 97.69 128 ALA A N 1
ATOM 1032 C CA . ALA A 1 128 ? -0.353 5.982 17.033 1.00 97.69 128 ALA A CA 1
ATOM 1033 C C . ALA A 1 128 ? 0.314 4.870 16.203 1.00 97.69 128 ALA A C 1
ATOM 1035 O O . ALA A 1 128 ? 1.540 4.804 16.189 1.00 97.69 128 ALA A O 1
ATOM 1036 N N . VAL A 1 129 ? -0.450 4.058 15.458 1.00 97.56 129 VAL A N 1
ATOM 1037 C CA . VAL A 1 129 ? 0.118 2.993 14.602 1.00 97.56 129 VAL A CA 1
ATOM 1038 C C . VAL A 1 129 ? 0.875 3.543 13.387 1.00 97.56 129 VAL A C 1
ATOM 1040 O O . VAL A 1 129 ? 1.847 2.940 12.941 1.00 97.56 129 VAL A O 1
ATOM 1043 N N . THR A 1 130 ? 0.513 4.728 12.884 1.00 95.56 130 THR A N 1
ATOM 1044 C CA . THR A 1 130 ? 1.214 5.362 11.750 1.00 95.56 130 THR A CA 1
ATOM 1045 C C . THR A 1 130 ? 2.410 6.238 12.140 1.00 95.56 130 THR A C 1
ATOM 1047 O O . THR A 1 130 ? 3.074 6.781 11.254 1.00 95.56 130 THR A O 1
ATOM 1050 N N . ARG A 1 131 ? 2.693 6.412 13.440 1.00 94.25 131 ARG A N 1
ATOM 1051 C CA . ARG A 1 131 ? 3.812 7.232 13.943 1.00 94.25 131 ARG A CA 1
ATOM 1052 C C . ARG A 1 131 ? 5.191 6.550 13.842 1.00 94.25 131 ARG A C 1
ATOM 1054 O O . ARG A 1 131 ? 6.140 7.258 13.500 1.00 94.25 131 ARG A O 1
ATOM 1061 N N . PRO A 1 132 ? 5.365 5.243 14.134 1.00 94.19 132 PRO A N 1
ATOM 1062 C CA . PRO A 1 132 ? 6.640 4.556 13.936 1.00 94.19 132 PRO A CA 1
ATOM 1063 C C . PRO A 1 132 ? 7.067 4.577 12.467 1.00 94.19 132 PRO A C 1
ATOM 1065 O O . PRO A 1 132 ? 6.240 4.436 11.566 1.00 94.19 132 PRO A O 1
ATOM 1068 N N . ALA A 1 133 ? 8.365 4.739 12.210 1.00 91.88 133 ALA A N 1
ATOM 1069 C CA . ALA A 1 133 ? 8.871 4.745 10.843 1.00 91.88 133 ALA A CA 1
ATOM 1070 C C . ALA A 1 133 ? 8.668 3.368 10.163 1.00 91.88 133 ALA A C 1
ATOM 1072 O O . ALA A 1 133 ? 8.925 2.346 10.798 1.00 91.88 133 ALA A O 1
ATOM 1073 N N . PRO A 1 134 ? 8.249 3.321 8.883 1.00 91.88 134 PRO A N 1
ATOM 1074 C CA . PRO A 1 134 ? 7.891 2.076 8.185 1.00 91.88 134 PRO A CA 1
ATOM 1075 C C . PRO A 1 134 ? 9.060 1.086 8.007 1.00 91.88 134 PRO A C 1
ATOM 1077 O O . PRO A 1 134 ? 8.844 -0.123 7.970 1.00 91.88 134 PRO A O 1
ATOM 1080 N N . TRP A 1 135 ? 10.301 1.584 7.969 1.00 90.75 135 TRP A N 1
ATOM 1081 C CA . TRP A 1 135 ? 11.525 0.769 7.926 1.00 90.75 135 TRP A CA 1
ATOM 1082 C C . TRP A 1 135 ? 11.951 0.193 9.286 1.00 90.75 135 TRP A C 1
ATOM 1084 O O . TRP A 1 135 ? 13.024 -0.396 9.380 1.00 90.75 135 TRP A O 1
ATOM 1094 N N . ARG A 1 136 ? 11.178 0.389 10.363 1.00 93.31 136 ARG A N 1
ATOM 1095 C CA . ARG A 1 136 ? 11.418 -0.344 11.613 1.00 93.31 136 ARG A CA 1
ATOM 1096 C C . ARG A 1 136 ? 10.963 -1.797 11.463 1.00 93.31 136 ARG A C 1
ATOM 1098 O O . ARG A 1 136 ? 10.048 -2.099 10.694 1.00 93.31 136 ARG A O 1
ATOM 1105 N N . GLU A 1 137 ? 11.597 -2.674 12.231 1.00 92.69 137 GLU A N 1
ATOM 1106 C CA . GLU A 1 137 ? 11.145 -4.050 12.444 1.00 92.69 137 GLU A CA 1
ATOM 1107 C C . GLU A 1 137 ? 9.731 -4.071 13.034 1.00 92.69 137 GLU A C 1
ATOM 1109 O O . GLU A 1 137 ? 9.331 -3.134 13.733 1.00 92.69 137 GLU A O 1
ATOM 1114 N N . ALA A 1 138 ? 8.971 -5.128 12.743 1.00 93.94 138 ALA A N 1
ATOM 1115 C CA . ALA A 1 138 ? 7.640 -5.321 13.307 1.00 93.94 138 ALA A CA 1
ATOM 1116 C C . ALA A 1 138 ? 7.702 -5.459 14.836 1.00 93.94 138 ALA A C 1
ATOM 1118 O O . ALA A 1 138 ? 8.628 -6.058 15.379 1.00 93.94 138 ALA A O 1
ATOM 1119 N N . LEU A 1 139 ? 6.688 -4.948 15.536 1.00 95.38 139 LEU A N 1
ATOM 1120 C CA . LEU A 1 139 ? 6.574 -5.185 16.973 1.00 95.38 139 LEU A CA 1
ATOM 1121 C C . LEU A 1 139 ? 6.219 -6.661 17.234 1.00 95.38 139 LEU A C 1
ATOM 1123 O O . LEU A 1 139 ? 5.394 -7.226 16.495 1.00 95.38 139 LEU A O 1
ATOM 1127 N N . PRO A 1 140 ? 6.762 -7.277 18.305 1.00 94.56 140 PRO A N 1
ATOM 1128 C CA . PRO A 1 140 ? 6.313 -8.580 18.782 1.00 94.56 140 PRO A CA 1
ATOM 1129 C C . PRO A 1 140 ? 4.786 -8.592 18.957 1.00 94.56 140 PRO A C 1
ATOM 1131 O O . PRO A 1 140 ? 4.234 -7.606 19.451 1.00 94.56 140 PRO A O 1
ATOM 1134 N N . PRO A 1 141 ? 4.063 -9.676 18.609 1.00 92.00 141 PRO A N 1
ATOM 1135 C CA . PRO A 1 141 ? 2.596 -9.663 18.563 1.00 92.00 141 PRO A CA 1
ATOM 1136 C C . PRO A 1 141 ? 1.906 -9.148 19.835 1.00 92.00 141 PRO A C 1
ATOM 1138 O O . PRO A 1 141 ? 0.887 -8.469 19.746 1.00 92.00 141 PRO A O 1
ATOM 1141 N N . LYS A 1 142 ? 2.472 -9.407 21.022 1.00 94.06 142 LYS A N 1
ATOM 1142 C CA . LYS A 1 142 ? 1.926 -8.938 22.309 1.00 94.06 142 LYS A CA 1
ATOM 1143 C C . LYS A 1 142 ? 2.044 -7.419 22.513 1.00 94.06 142 LYS A C 1
ATOM 1145 O O . LYS A 1 142 ? 1.191 -6.845 23.184 1.00 94.06 142 LYS A O 1
ATOM 1150 N N . GLU A 1 143 ? 3.051 -6.786 21.913 1.00 96.69 143 GLU A N 1
ATOM 1151 C CA . GLU A 1 143 ? 3.335 -5.343 21.986 1.00 96.69 143 GLU A CA 1
ATOM 1152 C C . GLU A 1 143 ? 2.613 -4.534 20.898 1.00 96.69 143 GLU A C 1
ATOM 1154 O O . GLU A 1 143 ? 2.542 -3.306 20.978 1.00 96.69 143 GLU A O 1
ATOM 1159 N N . ARG A 1 144 ? 2.058 -5.202 19.877 1.00 98.06 144 ARG A N 1
ATOM 1160 C CA . ARG A 1 144 ? 1.302 -4.538 18.811 1.00 98.06 144 ARG A CA 1
ATOM 1161 C C . ARG A 1 144 ? 0.061 -3.825 19.363 1.00 98.06 144 ARG A C 1
ATOM 1163 O O . ARG A 1 144 ? -0.661 -4.331 20.225 1.00 98.06 144 ARG A O 1
ATOM 1170 N N . ILE A 1 145 ? -0.201 -2.647 18.806 1.00 98.44 145 ILE A N 1
ATOM 1171 C CA . ILE A 1 145 ? -1.292 -1.743 19.169 1.00 98.44 145 ILE A CA 1
ATOM 1172 C C . ILE A 1 145 ? -2.636 -2.413 18.865 1.00 98.44 145 ILE A C 1
ATOM 1174 O O . ILE A 1 145 ? -2.914 -2.768 17.722 1.00 98.44 145 ILE A O 1
ATOM 1178 N N . VAL A 1 146 ? -3.487 -2.560 19.881 1.00 98.50 146 VAL A N 1
ATOM 1179 C CA . VAL A 1 146 ? -4.783 -3.241 19.735 1.00 98.50 146 VAL A CA 1
ATOM 1180 C C . VAL A 1 146 ? -5.817 -2.338 19.065 1.00 98.50 146 VAL A C 1
ATOM 1182 O O . VAL A 1 146 ? -6.015 -1.196 19.496 1.00 98.50 146 VAL A O 1
ATOM 1185 N N . PHE A 1 147 ? -6.514 -2.883 18.070 1.00 98.56 147 PHE A N 1
ATOM 1186 C CA . PHE A 1 147 ? -7.732 -2.339 17.474 1.00 98.56 147 PHE A CA 1
ATOM 1187 C C . PHE A 1 147 ? -8.900 -3.300 17.767 1.00 98.56 147 PHE A C 1
ATOM 1189 O O . PHE A 1 147 ? -9.007 -4.336 17.108 1.00 98.56 147 PHE A O 1
ATOM 1196 N N . PRO A 1 148 ? -9.733 -3.006 18.783 1.00 98.38 148 PRO A N 1
ATOM 1197 C CA . PRO A 1 148 ? -10.859 -3.854 19.161 1.00 98.38 148 PRO A CA 1
ATOM 1198 C C . PRO A 1 148 ? -12.071 -3.650 18.242 1.00 98.38 148 PRO A C 1
ATOM 1200 O O . PRO A 1 148 ? -12.246 -2.570 17.671 1.00 98.38 148 PRO A O 1
ATOM 1203 N N . GLY A 1 149 ? -12.920 -4.671 18.151 1.00 98.25 149 GLY A N 1
ATOM 1204 C CA . GLY A 1 149 ? -14.193 -4.655 17.430 1.00 98.25 149 GLY A CA 1
ATOM 1205 C C . GLY A 1 149 ? -14.121 -5.071 15.961 1.00 98.25 149 GLY A C 1
ATOM 1206 O O . GLY A 1 149 ? -15.107 -4.909 15.250 1.00 98.25 149 GLY A O 1
ATOM 1207 N N . TYR A 1 150 ? -12.967 -5.566 15.504 1.00 98.31 150 TYR A N 1
ATOM 1208 C CA . TYR A 1 150 ? -12.713 -5.980 14.120 1.00 98.31 150 TYR A CA 1
ATOM 1209 C C . TYR A 1 150 ? -11.726 -7.151 14.111 1.00 98.31 150 TYR A C 1
ATOM 1211 O O . TYR A 1 150 ? -10.852 -7.217 14.975 1.00 98.31 150 TYR A O 1
ATOM 1219 N N . ALA A 1 151 ? -11.810 -8.038 13.122 1.00 97.94 151 ALA A N 1
ATOM 1220 C CA . ALA A 1 151 ? -10.867 -9.134 12.919 1.00 97.94 151 ALA A CA 1
ATOM 1221 C C . ALA A 1 151 ? -9.594 -8.704 12.167 1.00 97.94 151 ALA A C 1
ATOM 1223 O O . ALA A 1 151 ? -8.552 -9.337 12.326 1.00 97.94 151 ALA A O 1
ATOM 1224 N N . ASN A 1 152 ? -9.660 -7.659 11.330 1.00 98.44 152 ASN A N 1
ATOM 1225 C CA . ASN A 1 152 ? -8.539 -7.205 10.496 1.00 98.44 152 ASN A CA 1
ATOM 1226 C C . ASN A 1 152 ? -8.702 -5.758 9.966 1.00 98.44 152 ASN A C 1
ATOM 1228 O O . ASN A 1 152 ? -9.730 -5.104 10.172 1.00 98.44 152 ASN A O 1
ATOM 1232 N N . LEU A 1 153 ? -7.680 -5.254 9.255 1.00 98.50 153 LEU A N 1
ATOM 1233 C CA . LEU A 1 153 ? -7.670 -3.903 8.676 1.00 98.50 153 LEU A CA 1
ATOM 1234 C C . LEU A 1 153 ? -8.752 -3.723 7.605 1.00 98.50 153 LEU A C 1
ATOM 1236 O O . LEU A 1 153 ? -9.358 -2.652 7.532 1.00 98.50 153 LEU A O 1
ATOM 1240 N N . ARG A 1 154 ? -9.019 -4.738 6.779 1.00 98.25 154 ARG A N 1
ATOM 1241 C CA . ARG A 1 154 ? -10.058 -4.685 5.743 1.00 98.25 154 ARG A CA 1
ATOM 1242 C C . ARG A 1 154 ? -11.442 -4.467 6.350 1.00 98.25 154 ARG A C 1
ATOM 1244 O O . ARG A 1 154 ? -12.157 -3.564 5.922 1.00 98.25 154 ARG A O 1
ATOM 1251 N N . GLU A 1 155 ? -11.802 -5.230 7.372 1.00 98.38 155 GLU A N 1
ATOM 1252 C CA . GLU A 1 155 ? -13.076 -5.078 8.074 1.00 98.38 155 GLU A CA 1
ATOM 1253 C C . GLU A 1 155 ? -13.189 -3.703 8.746 1.00 98.38 155 GLU A C 1
ATOM 1255 O O . GLU A 1 155 ? -14.137 -2.959 8.477 1.00 98.38 155 GLU A O 1
ATOM 1260 N N . MET A 1 156 ? -12.180 -3.312 9.535 1.00 98.50 156 MET A N 1
ATOM 1261 C CA . MET A 1 156 ? -12.155 -1.997 10.181 1.00 98.50 156 MET A CA 1
ATOM 1262 C C . MET A 1 156 ? -12.255 -0.861 9.158 1.00 98.50 156 MET A C 1
ATOM 1264 O O . MET A 1 156 ? -12.961 0.121 9.384 1.00 98.50 156 MET A O 1
ATOM 1268 N N . SER A 1 157 ? -11.569 -0.980 8.019 1.00 98.12 157 SER A N 1
ATOM 1269 C CA . SER A 1 157 ? -11.561 0.063 6.992 1.00 98.12 157 SER A CA 1
ATOM 1270 C C . SER A 1 157 ? -12.834 0.150 6.168 1.00 98.12 157 SER A C 1
ATOM 1272 O O . SER A 1 157 ? -13.142 1.238 5.689 1.00 98.12 157 SER A O 1
ATOM 1274 N N . LYS A 1 158 ? -13.607 -0.936 6.080 1.00 97.12 158 LYS A N 1
ATOM 1275 C CA . LYS A 1 158 ? -14.979 -0.913 5.567 1.00 97.12 158 LYS A CA 1
ATOM 1276 C C . LYS A 1 158 ? -15.938 -0.238 6.555 1.00 97.12 158 LYS A C 1
ATOM 1278 O O . LYS A 1 158 ? -16.791 0.536 6.142 1.00 97.12 158 LYS A O 1
ATOM 1283 N N . ALA A 1 159 ? -15.794 -0.510 7.853 1.00 97.50 159 ALA A N 1
ATOM 1284 C CA . ALA A 1 159 ? -16.685 0.019 8.890 1.00 97.50 159 ALA A CA 1
ATOM 1285 C C . ALA A 1 159 ? -16.390 1.479 9.293 1.00 97.50 159 ALA A C 1
ATOM 1287 O O . ALA A 1 159 ? -17.287 2.195 9.735 1.00 97.50 159 ALA A O 1
ATOM 1288 N N . ARG A 1 160 ? -15.130 1.925 9.192 1.00 97.50 160 ARG A N 1
ATOM 1289 C CA . ARG A 1 160 ? -14.641 3.217 9.718 1.00 97.50 160 ARG A CA 1
ATOM 1290 C C . ARG A 1 160 ? -13.856 4.015 8.668 1.00 97.50 160 ARG A C 1
ATOM 1292 O O . ARG A 1 160 ? -12.870 4.685 8.982 1.00 97.50 160 ARG A O 1
ATOM 1299 N N . GLU A 1 161 ? -14.300 3.931 7.413 1.00 95.12 161 GLU A N 1
ATOM 1300 C CA . GLU A 1 161 ? -13.655 4.529 6.236 1.00 95.12 161 GLU A CA 1
ATOM 1301 C C . GLU A 1 161 ? -13.291 6.012 6.433 1.00 95.12 161 GLU A C 1
ATOM 1303 O O . GLU A 1 161 ? -12.129 6.382 6.254 1.00 95.12 161 GLU A O 1
ATOM 1308 N N . THR A 1 162 ? -14.249 6.848 6.849 1.00 94.25 162 THR A N 1
ATOM 1309 C CA . THR A 1 162 ? -14.054 8.296 7.057 1.00 94.25 162 THR A CA 1
ATOM 1310 C C . THR A 1 162 ? -12.929 8.582 8.052 1.00 94.25 162 THR A C 1
ATOM 1312 O O . THR A 1 162 ? -11.975 9.290 7.721 1.00 94.25 162 THR A O 1
ATOM 1315 N N . VAL A 1 163 ? -12.976 7.943 9.229 1.00 96.69 163 VAL A N 1
ATOM 1316 C CA . VAL A 1 163 ? -11.976 8.119 10.294 1.00 96.69 163 VAL A CA 1
ATOM 1317 C C . VAL A 1 163 ? -10.576 7.764 9.789 1.00 96.69 163 VAL A C 1
ATOM 1319 O O . VAL A 1 163 ? -9.619 8.485 10.071 1.00 96.69 163 VAL A O 1
ATOM 1322 N N . LEU A 1 164 ? -10.425 6.700 8.995 1.00 96.50 164 LEU A N 1
ATOM 1323 C CA . LEU A 1 164 ? -9.131 6.352 8.400 1.00 96.50 164 LEU A CA 1
ATOM 1324 C C . LEU A 1 164 ? -8.695 7.358 7.333 1.00 96.50 164 LEU A C 1
ATOM 1326 O O . LEU A 1 164 ? -7.565 7.841 7.394 1.00 96.50 164 LEU A O 1
ATOM 1330 N N . LYS A 1 165 ? -9.567 7.711 6.382 1.00 93.44 165 LYS A N 1
ATOM 1331 C CA . LYS A 1 165 ? -9.247 8.647 5.289 1.00 93.44 165 LYS A CA 1
ATOM 1332 C C . LYS A 1 165 ? -8.702 9.983 5.808 1.00 93.44 165 LYS A C 1
ATOM 1334 O O . LYS A 1 165 ? -7.741 10.521 5.238 1.00 93.44 165 LYS A O 1
ATOM 1339 N N . GLU A 1 166 ? -9.265 10.470 6.909 1.00 92.88 166 GLU A N 1
ATOM 1340 C CA . GLU A 1 166 ? -8.839 11.680 7.614 1.00 92.88 166 GLU A CA 1
ATOM 1341 C C . GLU A 1 166 ? -7.518 11.500 8.383 1.00 92.88 166 GLU A C 1
ATOM 1343 O O . GLU A 1 166 ? -6.678 12.400 8.372 1.00 92.88 166 GLU A O 1
ATOM 1348 N N . ASN A 1 167 ? -7.285 10.338 9.007 1.00 95.31 167 ASN A N 1
ATOM 1349 C CA . ASN A 1 167 ? -6.206 10.163 9.989 1.00 95.31 167 ASN A CA 1
ATOM 1350 C C . ASN A 1 167 ? -4.946 9.429 9.502 1.00 95.31 167 ASN A C 1
ATOM 1352 O O . ASN A 1 167 ? -3.928 9.497 10.189 1.00 95.31 167 ASN A O 1
ATOM 1356 N N . ILE A 1 168 ? -4.945 8.792 8.324 1.00 92.75 168 ILE A N 1
ATOM 1357 C CA . ILE A 1 168 ? -3.734 8.126 7.791 1.00 92.75 168 ILE A CA 1
ATOM 1358 C C . ILE A 1 168 ? -2.693 9.094 7.178 1.00 92.75 168 ILE A C 1
ATOM 1360 O O . ILE A 1 168 ? -1.552 8.707 6.907 1.00 92.75 168 ILE A O 1
ATOM 1364 N N . GLY A 1 169 ? -3.049 10.375 7.022 1.00 84.94 169 GLY A N 1
ATOM 1365 C CA . GLY A 1 169 ? -2.147 11.462 6.615 1.00 84.94 169 GLY A CA 1
ATOM 1366 C C . GLY A 1 169 ? -2.263 11.891 5.146 1.00 84.94 169 GLY A C 1
ATOM 1367 O O . GLY A 1 169 ? -2.827 11.192 4.303 1.00 84.94 169 GLY A O 1
ATOM 1368 N N . ALA A 1 170 ? -1.750 13.087 4.837 1.00 76.75 170 ALA A N 1
ATOM 1369 C CA . ALA A 1 170 ? -1.891 13.723 3.526 1.00 76.75 170 ALA A CA 1
ATOM 1370 C C . ALA A 1 170 ? -1.054 13.041 2.426 1.00 76.75 170 ALA A C 1
ATOM 1372 O O . ALA A 1 170 ? 0.110 12.701 2.627 1.00 76.75 170 ALA A O 1
ATOM 1373 N N . GLY A 1 171 ? -1.644 12.889 1.237 1.00 70.50 171 GLY A N 1
ATOM 1374 C CA . GLY A 1 171 ? -1.015 12.215 0.097 1.00 70.50 171 GLY A CA 1
ATOM 1375 C C . GLY A 1 171 ? 0.062 13.043 -0.607 1.00 70.50 171 GLY A C 1
ATOM 1376 O O . GLY A 1 171 ? 1.191 12.583 -0.781 1.00 70.50 171 GLY A O 1
ATOM 1377 N N . TRP A 1 172 ? -0.263 14.293 -0.955 1.00 67.44 172 TRP A N 1
ATOM 1378 C CA . TRP A 1 172 ? 0.576 15.142 -1.809 1.00 67.44 172 TRP A CA 1
ATOM 1379 C C . TRP A 1 172 ? 2.013 15.408 -1.307 1.00 67.44 172 TRP A C 1
ATOM 1381 O O . TRP A 1 172 ? 2.906 15.371 -2.155 1.00 67.44 172 TRP A O 1
ATOM 1391 N N . PRO A 1 173 ? 2.316 15.587 0.004 1.00 70.94 173 PRO A N 1
ATOM 1392 C CA . PRO A 1 173 ? 3.689 15.860 0.451 1.00 70.94 173 PRO A CA 1
ATOM 1393 C C . PRO A 1 173 ? 4.643 14.694 0.166 1.00 70.94 173 PRO A C 1
ATOM 1395 O O . PRO A 1 173 ? 5.857 14.864 0.093 1.00 70.94 173 PRO A O 1
ATOM 1398 N N . THR A 1 174 ? 4.094 13.493 -0.017 1.00 70.06 174 THR A N 1
ATOM 1399 C CA . THR A 1 174 ? 4.872 12.278 -0.239 1.00 70.06 174 THR A CA 1
ATOM 1400 C C . THR A 1 174 ? 5.558 12.257 -1.604 1.00 70.06 174 THR A C 1
ATOM 1402 O O . THR A 1 174 ? 6.666 11.737 -1.721 1.00 70.06 174 THR A O 1
ATOM 1405 N N . TYR A 1 175 ? 4.966 12.882 -2.624 1.00 67.06 175 TYR A N 1
ATOM 1406 C CA . TYR A 1 175 ? 5.586 13.001 -3.948 1.00 67.06 175 TYR A CA 1
ATOM 1407 C C . TYR A 1 175 ? 6.842 13.889 -3.919 1.00 67.06 175 TYR A C 1
ATOM 1409 O O . TYR A 1 175 ? 7.753 13.676 -4.711 1.00 67.06 175 TYR A O 1
ATOM 1417 N N . PHE A 1 176 ? 6.932 14.811 -2.954 1.00 69.75 176 PHE A N 1
ATOM 1418 C CA . PHE A 1 176 ? 8.066 15.718 -2.752 1.00 69.75 176 PHE A CA 1
ATOM 1419 C C . PHE A 1 176 ? 9.143 15.170 -1.796 1.00 69.75 176 PHE A C 1
ATOM 1421 O O . PHE A 1 176 ? 10.049 15.902 -1.399 1.00 69.75 176 PHE A O 1
ATOM 1428 N N . ARG A 1 177 ? 9.094 13.883 -1.415 1.00 73.81 177 ARG A N 1
ATOM 1429 C CA . ARG A 1 177 ? 10.184 13.258 -0.645 1.00 73.81 177 ARG A CA 1
ATOM 1430 C C . ARG A 1 177 ? 11.471 13.233 -1.481 1.00 73.81 177 ARG A C 1
ATOM 1432 O O . ARG A 1 177 ? 11.404 12.756 -2.614 1.00 73.81 177 ARG A O 1
ATOM 1439 N N . PRO A 1 178 ? 12.645 13.610 -0.930 1.00 71.56 178 PRO A N 1
ATOM 1440 C CA . PRO A 1 178 ? 13.925 13.583 -1.649 1.00 71.56 178 PRO A CA 1
ATOM 1441 C C . PRO A 1 178 ? 14.206 12.260 -2.370 1.00 71.56 178 PRO A C 1
ATOM 1443 O O . PRO A 1 178 ? 14.699 12.253 -3.494 1.00 71.56 178 PRO A O 1
ATOM 1446 N N . GLY A 1 179 ? 13.815 11.129 -1.775 1.00 69.31 179 GLY A N 1
ATOM 1447 C CA . GLY A 1 179 ? 13.996 9.823 -2.395 1.00 69.31 179 GLY A CA 1
ATOM 1448 C C . GLY A 1 179 ? 13.206 9.597 -3.690 1.00 69.31 179 GLY A C 1
ATOM 1449 O O . GLY A 1 179 ? 13.699 8.910 -4.582 1.00 69.31 179 GLY A O 1
ATOM 1450 N N . ASN A 1 180 ? 12.041 10.220 -3.860 1.00 77.00 180 ASN A N 1
ATOM 1451 C CA . ASN A 1 180 ? 11.248 10.079 -5.083 1.00 77.00 180 ASN A CA 1
ATOM 1452 C C . ASN A 1 180 ? 11.848 10.854 -6.272 1.00 77.00 180 ASN A C 1
ATOM 1454 O O . ASN A 1 180 ? 11.599 10.483 -7.418 1.00 77.00 180 ASN A O 1
ATOM 1458 N N . PHE A 1 181 ? 12.730 11.838 -6.037 1.00 78.12 181 PHE A N 1
ATOM 1459 C CA . PHE A 1 181 ? 13.475 12.519 -7.107 1.00 78.12 181 PHE A CA 1
ATOM 1460 C C . PHE A 1 181 ? 14.461 11.595 -7.844 1.00 78.12 181 PHE A C 1
ATOM 1462 O O . PHE A 1 181 ? 14.891 11.938 -8.948 1.00 78.12 181 PHE A O 1
ATOM 1469 N N . ARG A 1 182 ? 14.755 10.392 -7.311 1.00 82.56 182 ARG A N 1
ATOM 1470 C CA . ARG A 1 182 ? 15.520 9.341 -8.014 1.00 82.56 182 ARG A CA 1
ATOM 1471 C C . ARG A 1 182 ? 14.992 9.066 -9.427 1.00 82.56 182 ARG A C 1
ATOM 1473 O O . ARG A 1 182 ? 15.799 8.762 -10.299 1.00 82.56 182 ARG A O 1
ATOM 1480 N N . MET A 1 183 ? 13.691 9.250 -9.687 1.00 79.56 183 MET A N 1
ATOM 1481 C CA . MET A 1 183 ? 13.102 9.076 -11.025 1.00 79.56 183 MET A CA 1
ATOM 1482 C C . MET A 1 183 ? 13.728 9.948 -12.125 1.00 79.56 183 MET A C 1
ATOM 1484 O O . MET A 1 183 ? 13.726 9.557 -13.293 1.00 79.56 183 MET A O 1
ATOM 1488 N N . PHE A 1 184 ? 14.259 11.124 -11.773 1.00 77.88 184 PHE A N 1
ATOM 1489 C CA . PHE A 1 184 ? 14.810 12.068 -12.745 1.00 77.88 184 PHE A CA 1
ATOM 1490 C C . PHE A 1 184 ? 16.233 11.684 -13.173 1.00 77.88 184 PHE A C 1
ATOM 1492 O O . PHE A 1 184 ? 16.562 11.701 -14.363 1.00 77.88 184 PHE A O 1
ATOM 1499 N N . TYR A 1 185 ? 17.077 11.302 -12.209 1.00 77.31 185 TYR A N 1
ATOM 1500 C CA . TYR A 1 185 ? 18.505 11.067 -12.439 1.00 77.31 185 TYR A CA 1
ATOM 1501 C C . TYR A 1 185 ? 18.888 9.583 -12.518 1.00 77.31 185 TYR A C 1
ATOM 1503 O O . TYR A 1 185 ? 19.724 9.222 -13.342 1.00 77.31 185 TYR A O 1
ATOM 1511 N N . GLN A 1 186 ? 18.255 8.701 -11.740 1.00 76.94 186 GLN A N 1
ATOM 1512 C CA . GLN A 1 186 ? 18.623 7.287 -11.667 1.00 76.94 186 GLN A CA 1
ATOM 1513 C C . GLN A 1 186 ? 17.781 6.444 -12.635 1.00 76.94 186 GLN A C 1
ATOM 1515 O O . GLN A 1 186 ? 16.768 5.855 -12.262 1.00 76.94 186 GLN A O 1
ATOM 1520 N N . ARG A 1 187 ? 18.186 6.409 -13.909 1.00 80.44 187 ARG A N 1
ATOM 1521 C CA . ARG A 1 187 ? 17.452 5.746 -15.012 1.00 80.44 187 ARG A CA 1
ATOM 1522 C C . ARG A 1 187 ? 18.130 4.474 -15.558 1.00 80.44 187 ARG A C 1
ATOM 1524 O O . ARG A 1 187 ? 17.667 3.941 -16.562 1.00 80.44 187 ARG A O 1
ATOM 1531 N N . SER A 1 188 ? 19.210 4.015 -14.920 1.00 83.19 188 SER A N 1
ATOM 1532 C CA . SER A 1 188 ? 20.064 2.905 -15.379 1.00 83.19 188 SER A CA 1
ATOM 1533 C C . SER A 1 188 ? 19.391 1.518 -15.280 1.00 83.19 188 SER A C 1
ATOM 1535 O O . SER A 1 188 ? 18.795 1.240 -14.236 1.00 83.19 188 SER A O 1
ATOM 1537 N N . PRO A 1 189 ? 19.546 0.617 -16.278 1.00 85.06 189 PRO A N 1
ATOM 1538 C CA . PRO A 1 189 ? 19.124 -0.789 -16.183 1.00 85.06 189 PRO A CA 1
ATOM 1539 C C . PRO A 1 189 ? 19.746 -1.517 -14.984 1.00 85.06 189 PRO A C 1
ATOM 1541 O O . PRO A 1 189 ? 19.030 -2.120 -14.194 1.00 85.06 189 PRO A O 1
ATOM 1544 N N . LYS A 1 190 ? 21.047 -1.313 -14.731 1.00 90.56 190 LYS A N 1
ATOM 1545 C CA . LYS A 1 190 ? 21.755 -1.861 -13.557 1.00 90.56 190 LYS A CA 1
ATOM 1546 C C . LYS A 1 190 ? 21.127 -1.448 -12.218 1.00 90.56 190 LYS A C 1
ATOM 1548 O O . LYS A 1 190 ? 21.249 -2.150 -11.222 1.00 90.56 190 LYS A O 1
ATOM 1553 N N . TYR A 1 191 ? 20.441 -0.303 -12.163 1.00 90.94 191 TYR A N 1
ATOM 1554 C CA . TYR A 1 191 ? 19.694 0.075 -10.963 1.00 90.94 191 TYR A CA 1
ATOM 1555 C C . TYR A 1 191 ? 18.376 -0.704 -10.828 1.00 90.94 191 TYR A C 1
ATOM 1557 O O . TYR A 1 191 ? 17.941 -0.946 -9.708 1.00 90.94 191 TYR A O 1
ATOM 1565 N N . GLN A 1 192 ? 17.736 -1.102 -11.932 1.00 94.50 192 GLN A N 1
ATOM 1566 C CA . GLN A 1 192 ? 16.563 -1.983 -11.901 1.00 94.50 192 GLN A CA 1
ATOM 1567 C C . GLN A 1 192 ? 16.952 -3.401 -11.475 1.00 94.50 192 GLN A C 1
ATOM 1569 O O . GLN A 1 192 ? 16.326 -3.916 -10.559 1.00 94.50 192 GLN A O 1
ATOM 1574 N N . GLU A 1 193 ? 18.045 -3.949 -12.010 1.00 95.12 193 GLU A N 1
ATOM 1575 C CA . GLU A 1 193 ? 18.673 -5.204 -11.556 1.00 95.12 193 GLU A CA 1
ATOM 1576 C C . GLU A 1 193 ? 18.960 -5.176 -10.039 1.00 95.12 193 GLU A C 1
ATOM 1578 O O . GLU A 1 193 ? 18.444 -5.992 -9.282 1.00 95.12 193 GLU A O 1
ATOM 1583 N N . GLN A 1 194 ? 19.667 -4.152 -9.543 1.00 94.56 194 GLN A N 1
ATOM 1584 C CA . GLN A 1 194 ? 19.907 -3.975 -8.099 1.00 94.56 194 GLN A CA 1
ATOM 1585 C C . GLN A 1 194 ? 18.617 -3.824 -7.273 1.00 94.56 194 GLN A C 1
ATOM 1587 O O . GLN A 1 194 ? 18.574 -4.195 -6.100 1.00 94.56 194 GLN A O 1
ATOM 1592 N N . THR A 1 195 ? 17.570 -3.243 -7.863 1.00 95.88 195 THR A N 1
ATOM 1593 C CA . THR A 1 195 ? 16.255 -3.090 -7.226 1.00 95.88 195 THR A CA 1
ATOM 1594 C C . THR A 1 195 ? 15.506 -4.424 -7.179 1.00 95.88 195 THR A C 1
ATOM 1596 O O . THR A 1 195 ? 14.811 -4.677 -6.199 1.00 95.88 195 THR A O 1
ATOM 1599 N N . HIS A 1 196 ? 15.686 -5.285 -8.185 1.00 97.12 196 HIS A N 1
ATOM 1600 C CA . HIS A 1 196 ? 15.183 -6.658 -8.242 1.00 97.12 196 HIS A CA 1
ATOM 1601 C C . HIS A 1 196 ? 15.865 -7.558 -7.211 1.00 97.12 196 HIS A C 1
ATOM 1603 O O . HIS A 1 196 ? 15.167 -8.103 -6.359 1.00 97.12 196 HIS A O 1
ATOM 1609 N N . SER A 1 197 ? 17.201 -7.592 -7.153 1.00 96.44 197 SER A N 1
ATOM 1610 C CA . SER A 1 197 ? 17.904 -8.350 -6.104 1.00 96.44 197 SER A CA 1
ATOM 1611 C C . SER A 1 197 ? 17.484 -7.887 -4.704 1.00 96.44 197 SER A C 1
ATOM 1613 O O . SER A 1 197 ? 17.193 -8.700 -3.830 1.00 96.44 197 SER A O 1
ATOM 1615 N N . ARG A 1 198 ? 17.343 -6.566 -4.498 1.00 95.88 198 ARG A N 1
ATOM 1616 C CA . ARG A 1 198 ? 16.881 -6.023 -3.212 1.00 95.88 198 ARG A CA 1
ATOM 1617 C C . ARG A 1 198 ? 15.415 -6.351 -2.904 1.00 95.88 198 ARG A C 1
ATOM 1619 O O . ARG A 1 198 ? 15.059 -6.415 -1.729 1.00 95.88 198 ARG A O 1
ATOM 1626 N N . LEU A 1 199 ? 14.562 -6.511 -3.916 1.00 97.00 199 LEU A N 1
ATOM 1627 C CA . LEU A 1 199 ? 13.177 -6.954 -3.749 1.00 97.00 199 LEU A CA 1
ATOM 1628 C C . LEU A 1 199 ? 13.136 -8.402 -3.252 1.00 97.00 199 LEU A C 1
ATOM 1630 O O . LEU A 1 199 ? 12.478 -8.667 -2.246 1.00 97.00 199 LEU A O 1
ATOM 1634 N N . ASP A 1 200 ? 13.874 -9.300 -3.904 1.00 95.81 200 ASP A N 1
ATOM 1635 C CA . ASP A 1 200 ? 13.974 -10.698 -3.481 1.00 95.81 200 ASP A CA 1
ATOM 1636 C C . ASP A 1 200 ? 14.561 -10.820 -2.068 1.00 95.81 200 ASP A C 1
ATOM 1638 O O . ASP A 1 200 ? 13.968 -11.503 -1.234 1.00 95.81 200 ASP A O 1
ATOM 1642 N N . ASP A 1 201 ? 15.635 -10.084 -1.747 1.00 95.25 201 ASP A N 1
ATOM 1643 C CA . ASP A 1 201 ? 16.198 -10.033 -0.389 1.00 95.25 201 ASP A CA 1
ATOM 1644 C C . ASP A 1 201 ? 15.142 -9.644 0.658 1.00 95.25 201 ASP A C 1
ATOM 1646 O O . ASP A 1 201 ? 15.049 -10.264 1.715 1.00 95.25 201 ASP A O 1
ATOM 1650 N N . VAL A 1 202 ? 14.359 -8.590 0.397 1.00 93.81 202 VAL A N 1
ATOM 1651 C CA . VAL A 1 202 ? 13.341 -8.083 1.335 1.00 93.81 202 VAL A CA 1
ATOM 1652 C C . VAL A 1 202 ? 12.253 -9.128 1.580 1.00 93.81 202 VAL A C 1
ATOM 1654 O O . VAL A 1 202 ? 11.922 -9.400 2.734 1.00 93.81 202 VAL A O 1
ATOM 1657 N N . LEU A 1 203 ? 11.748 -9.746 0.510 1.00 94.38 203 LEU A N 1
ATOM 1658 C CA . LEU A 1 203 ? 10.692 -10.754 0.595 1.00 94.38 203 LEU A CA 1
ATOM 1659 C C . LEU A 1 203 ? 11.187 -12.066 1.223 1.00 94.38 203 LEU A C 1
ATOM 1661 O O . LEU A 1 203 ? 10.437 -12.705 1.956 1.00 94.38 203 LEU A O 1
ATOM 1665 N N . ALA A 1 204 ? 12.447 -12.453 0.998 1.00 92.38 204 ALA A N 1
ATOM 1666 C CA . ALA A 1 204 ? 13.054 -13.635 1.614 1.00 92.38 204 ALA A CA 1
ATOM 1667 C C . ALA A 1 204 ? 13.179 -13.518 3.146 1.00 92.38 204 ALA A C 1
ATOM 1669 O O . ALA A 1 204 ? 13.123 -14.530 3.843 1.00 92.38 204 ALA A O 1
ATOM 1670 N N . HIS A 1 205 ? 13.292 -12.290 3.667 1.00 90.19 205 HIS A N 1
ATOM 1671 C CA . HIS A 1 205 ? 13.276 -11.986 5.104 1.00 90.19 205 HIS A CA 1
ATOM 1672 C C . HIS A 1 205 ? 11.858 -11.734 5.663 1.00 90.19 205 HIS A C 1
ATOM 1674 O O . HIS A 1 205 ? 11.723 -11.348 6.823 1.00 90.19 205 HIS A O 1
ATOM 1680 N N . GLY A 1 206 ? 10.802 -11.924 4.861 1.00 88.81 206 GLY A N 1
ATOM 1681 C CA . GLY A 1 206 ? 9.408 -11.739 5.282 1.00 88.81 206 GLY A CA 1
ATOM 1682 C C . GLY A 1 206 ? 8.963 -10.279 5.472 1.00 88.81 206 GLY A C 1
ATOM 1683 O O . GLY A 1 206 ? 7.893 -10.050 6.037 1.00 88.81 206 GLY A O 1
ATOM 1684 N N . ASP A 1 207 ? 9.747 -9.292 5.016 1.00 91.00 207 ASP A N 1
ATOM 1685 C CA . ASP A 1 207 ? 9.380 -7.866 5.049 1.00 91.00 207 ASP A CA 1
ATOM 1686 C C . ASP A 1 207 ? 8.830 -7.395 3.683 1.00 91.00 207 ASP A C 1
ATOM 1688 O O . ASP A 1 207 ? 8.832 -8.114 2.685 1.00 91.00 207 ASP A O 1
ATOM 1692 N N . PHE A 1 208 ? 8.327 -6.164 3.636 1.00 93.56 208 PHE A N 1
ATOM 1693 C CA . PHE A 1 208 ? 7.586 -5.595 2.517 1.00 93.56 208 PHE A CA 1
ATOM 1694 C C . PHE A 1 208 ? 8.424 -4.649 1.671 1.00 93.56 208 PHE A C 1
ATOM 1696 O O . PHE A 1 208 ? 9.169 -3.804 2.177 1.00 93.56 208 PHE A O 1
ATOM 1703 N N . PHE A 1 209 ? 8.183 -4.674 0.364 1.00 96.31 209 PHE A N 1
ATOM 1704 C CA . PHE A 1 209 ? 8.785 -3.724 -0.558 1.00 96.31 209 PHE A CA 1
ATOM 1705 C C . PHE A 1 209 ? 7.726 -2.749 -1.079 1.00 96.31 209 PHE A C 1
ATOM 1707 O O . PHE A 1 209 ? 6.893 -3.101 -1.913 1.00 96.31 209 PHE A O 1
ATOM 1714 N N . ILE A 1 210 ? 7.758 -1.493 -0.619 1.00 96.19 210 ILE A N 1
ATOM 1715 C CA . ILE A 1 210 ? 6.940 -0.439 -1.234 1.00 96.19 210 ILE A CA 1
ATOM 1716 C C . ILE A 1 210 ? 7.668 0.066 -2.477 1.00 96.19 210 ILE A C 1
ATOM 1718 O O . ILE A 1 210 ? 8.718 0.707 -2.392 1.00 96.19 210 ILE A O 1
ATOM 1722 N N . ALA A 1 211 ? 7.088 -0.238 -3.631 1.00 96.06 211 ALA A N 1
ATOM 1723 C CA . ALA A 1 211 ? 7.585 0.142 -4.938 1.00 96.06 211 ALA A CA 1
ATOM 1724 C C . ALA A 1 211 ? 6.911 1.434 -5.406 1.00 96.06 211 ALA A C 1
ATOM 1726 O O . ALA A 1 211 ? 5.687 1.508 -5.515 1.00 96.06 211 ALA A O 1
ATOM 1727 N N . TYR A 1 212 ? 7.721 2.437 -5.734 1.00 94.12 212 TYR A N 1
ATOM 1728 C CA . TYR A 1 212 ? 7.313 3.558 -6.567 1.00 94.12 212 TYR A CA 1
ATOM 1729 C C . TYR A 1 212 ? 7.495 3.176 -8.042 1.00 94.12 212 TYR A C 1
ATOM 1731 O O . TYR A 1 212 ? 8.616 2.932 -8.490 1.00 94.12 212 TYR A O 1
ATOM 1739 N N . LEU A 1 213 ? 6.382 3.114 -8.775 1.00 94.00 213 LEU A N 1
ATOM 1740 C CA . LEU A 1 213 ? 6.289 2.769 -10.191 1.00 94.00 213 LEU A CA 1
ATOM 1741 C C . LEU A 1 213 ? 6.192 4.038 -11.046 1.00 94.00 213 LEU A C 1
ATOM 1743 O O . LEU A 1 213 ? 5.323 4.888 -10.813 1.00 94.00 213 LEU A O 1
ATOM 1747 N N . THR A 1 214 ? 7.027 4.155 -12.082 1.00 90.38 214 THR A N 1
ATOM 1748 C CA . THR A 1 214 ? 6.914 5.262 -13.045 1.00 90.38 214 THR A CA 1
ATOM 1749 C C . THR A 1 214 ? 7.367 4.936 -14.469 1.00 90.38 214 THR A C 1
ATOM 1751 O O . THR A 1 214 ? 8.333 4.209 -14.687 1.00 90.38 214 THR A O 1
ATOM 1754 N N . THR A 1 215 ? 6.707 5.550 -15.456 1.00 89.12 215 THR A N 1
ATOM 1755 C CA . THR A 1 215 ? 7.109 5.576 -16.878 1.00 89.12 215 THR A CA 1
ATOM 1756 C C . THR A 1 215 ? 7.699 6.926 -17.305 1.00 89.12 215 THR A C 1
ATOM 1758 O O . THR A 1 215 ? 7.715 7.253 -18.494 1.00 89.12 215 THR A O 1
ATOM 1761 N N . TYR A 1 216 ? 8.183 7.747 -16.363 1.00 83.75 216 TYR A N 1
ATOM 1762 C CA . TYR A 1 216 ? 8.833 9.034 -16.654 1.00 83.75 216 TYR A CA 1
ATOM 1763 C C . TYR A 1 216 ? 9.881 8.915 -17.795 1.00 83.75 216 TYR A C 1
ATOM 1765 O O . TYR A 1 216 ? 10.705 7.993 -17.770 1.00 83.75 216 TYR A O 1
ATOM 1773 N N . PRO A 1 217 ? 9.888 9.806 -18.810 1.00 80.69 217 PRO A N 1
ATOM 1774 C CA . PRO A 1 217 ? 9.121 11.052 -18.913 1.00 80.69 217 PRO A CA 1
ATOM 1775 C C . PRO A 1 217 ? 7.687 10.911 -19.445 1.00 80.69 217 PRO A C 1
ATOM 1777 O O . PRO A 1 217 ? 6.948 11.886 -19.396 1.00 80.69 217 PRO A O 1
ATOM 1780 N N . ARG A 1 218 ? 7.256 9.730 -19.918 1.00 81.00 218 ARG A N 1
ATOM 1781 C CA . ARG A 1 218 ? 5.902 9.538 -20.483 1.00 81.00 218 ARG A CA 1
ATOM 1782 C C . ARG A 1 218 ? 4.785 9.652 -19.440 1.00 81.00 218 ARG A C 1
ATOM 1784 O O . ARG A 1 218 ? 3.665 9.978 -19.805 1.00 81.00 218 ARG A O 1
ATOM 1791 N N . LEU A 1 219 ? 5.091 9.377 -18.166 1.00 77.19 219 LEU A N 1
ATOM 1792 C CA . LEU A 1 219 ? 4.205 9.571 -17.003 1.00 77.19 219 LEU A CA 1
ATOM 1793 C C . LEU A 1 219 ? 2.808 8.913 -17.094 1.00 77.19 219 LEU A C 1
ATOM 1795 O O . LEU A 1 219 ? 1.903 9.286 -16.353 1.00 77.19 219 LEU A O 1
ATOM 1799 N N . SER A 1 220 ? 2.655 7.866 -17.911 1.00 79.94 220 SER A N 1
ATOM 1800 C CA . SER A 1 220 ? 1.474 6.985 -17.913 1.00 79.94 220 SER A CA 1
ATOM 1801 C C . SER A 1 220 ? 1.282 6.202 -16.605 1.00 79.94 220 SER A C 1
ATOM 1803 O O . SER A 1 220 ? 0.223 5.629 -16.385 1.00 79.94 220 SER A O 1
ATOM 1805 N N . ILE A 1 221 ? 2.281 6.185 -15.720 1.00 83.44 221 ILE A N 1
ATOM 1806 C CA . ILE A 1 221 ? 2.122 5.819 -14.311 1.00 83.44 221 ILE A CA 1
ATOM 1807 C C . ILE A 1 221 ? 3.065 6.657 -13.435 1.00 83.44 221 ILE A C 1
ATOM 1809 O O . ILE A 1 221 ? 4.194 6.985 -13.821 1.00 83.44 221 ILE A O 1
ATOM 1813 N N . ASN A 1 222 ? 2.568 7.029 -12.257 1.00 86.38 222 ASN A N 1
ATOM 1814 C CA . ASN A 1 222 ? 3.294 7.666 -11.160 1.00 86.38 222 ASN A CA 1
ATOM 1815 C C . ASN A 1 222 ? 2.569 7.256 -9.871 1.00 86.38 222 ASN A C 1
ATOM 1817 O O . ASN A 1 222 ? 1.646 7.933 -9.410 1.00 86.38 222 ASN A O 1
ATOM 1821 N N . HIS A 1 223 ? 2.891 6.058 -9.389 1.00 92.06 223 HIS A N 1
ATOM 1822 C CA . HIS A 1 223 ? 2.041 5.325 -8.455 1.00 92.06 223 HIS A CA 1
ATOM 1823 C C . HIS A 1 223 ? 2.863 4.512 -7.465 1.00 92.06 223 HIS A C 1
ATOM 1825 O O . HIS A 1 223 ? 3.982 4.119 -7.771 1.00 92.06 223 HIS A O 1
ATOM 1831 N N . ALA A 1 224 ? 2.311 4.246 -6.286 1.00 93.94 224 ALA A N 1
ATOM 1832 C CA . ALA A 1 224 ? 2.999 3.475 -5.261 1.00 93.94 224 ALA A CA 1
ATOM 1833 C C . ALA A 1 224 ? 2.181 2.255 -4.869 1.00 93.94 224 ALA A C 1
ATOM 1835 O O . ALA A 1 224 ? 0.996 2.374 -4.555 1.00 93.94 224 ALA A O 1
ATOM 1836 N N . VAL A 1 225 ? 2.854 1.110 -4.838 1.00 97.19 225 VAL A N 1
ATOM 1837 C CA . VAL A 1 225 ? 2.270 -0.201 -4.556 1.00 97.19 225 VAL A CA 1
ATOM 1838 C C . VAL A 1 225 ? 3.086 -0.928 -3.484 1.00 97.19 225 VAL A C 1
ATOM 1840 O O . VAL A 1 225 ? 4.259 -0.613 -3.278 1.00 97.19 225 VAL A O 1
ATOM 1843 N N . LEU A 1 226 ? 2.479 -1.874 -2.768 1.00 97.94 226 LEU A N 1
ATOM 1844 C CA . LEU A 1 226 ? 3.157 -2.692 -1.758 1.00 97.94 226 LEU A CA 1
ATOM 1845 C C . LEU A 1 226 ? 3.292 -4.124 -2.270 1.00 97.94 226 LEU A C 1
ATOM 1847 O O . LEU A 1 226 ? 2.294 -4.801 -2.490 1.00 97.94 226 LEU A O 1
ATOM 1851 N N . ILE A 1 227 ? 4.525 -4.580 -2.455 1.00 98.12 227 ILE A N 1
ATOM 1852 C CA . ILE A 1 227 ? 4.845 -5.953 -2.838 1.00 98.12 227 ILE A CA 1
ATOM 1853 C C . ILE A 1 227 ? 5.045 -6.757 -1.551 1.00 98.12 227 ILE A C 1
ATOM 1855 O O . ILE A 1 227 ? 5.803 -6.330 -0.675 1.00 98.12 227 ILE A O 1
ATOM 1859 N N . TYR A 1 228 ? 4.346 -7.888 -1.434 1.00 96.38 228 TYR A N 1
ATOM 1860 C CA . TYR A 1 228 ? 4.288 -8.683 -0.197 1.00 96.38 228 TYR A CA 1
ATOM 1861 C C . TYR A 1 228 ? 4.627 -10.168 -0.376 1.00 96.38 228 TYR A C 1
ATOM 1863 O O . TYR A 1 228 ? 4.915 -10.846 0.606 1.00 96.38 228 TYR A O 1
ATOM 1871 N N . ALA A 1 229 ? 4.618 -10.688 -1.607 1.00 95.25 229 ALA A N 1
ATOM 1872 C CA . ALA A 1 229 ? 5.020 -12.064 -1.885 1.00 95.25 229 ALA A CA 1
ATOM 1873 C C . ALA A 1 229 ? 5.559 -12.222 -3.311 1.00 95.25 229 ALA A C 1
ATOM 1875 O O . ALA A 1 229 ? 5.089 -11.572 -4.246 1.00 95.25 229 ALA A O 1
ATOM 1876 N N . ARG A 1 230 ? 6.502 -13.148 -3.488 1.00 95.19 230 ARG A N 1
ATOM 1877 C CA . ARG A 1 230 ? 6.882 -13.702 -4.792 1.00 95.19 230 ARG A CA 1
ATOM 1878 C C . ARG A 1 230 ? 5.978 -14.905 -5.077 1.00 95.19 230 ARG A C 1
ATOM 1880 O O . ARG A 1 230 ? 5.743 -15.717 -4.186 1.00 95.19 230 ARG A O 1
ATOM 1887 N N . LYS A 1 231 ? 5.433 -15.016 -6.290 1.00 93.38 231 LYS A N 1
ATOM 1888 C CA . LYS A 1 231 ? 4.693 -16.213 -6.713 1.00 93.38 231 LYS A CA 1
ATOM 1889 C C . LYS A 1 231 ? 5.662 -17.375 -6.925 1.00 93.38 231 LYS A C 1
ATOM 1891 O O . LYS A 1 231 ? 6.817 -17.164 -7.293 1.00 93.38 231 LYS A O 1
ATOM 1896 N N . ASN A 1 232 ? 5.161 -18.600 -6.767 1.00 88.12 232 ASN A N 1
ATOM 1897 C CA . ASN A 1 232 ? 5.907 -19.801 -7.137 1.00 88.12 232 ASN A CA 1
ATOM 1898 C C . ASN A 1 232 ? 6.397 -19.694 -8.597 1.00 88.12 232 ASN A C 1
ATOM 1900 O O . ASN A 1 232 ? 5.602 -19.290 -9.454 1.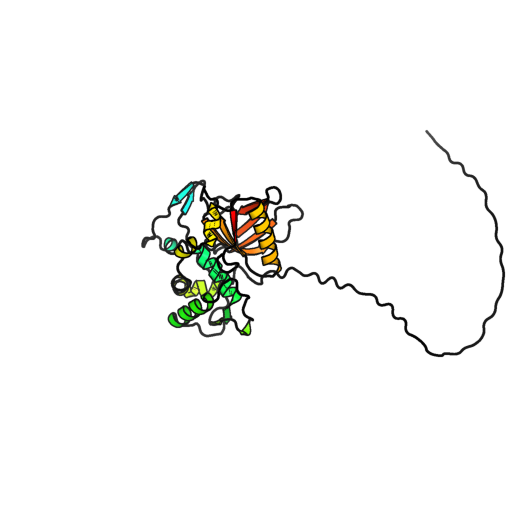00 88.12 232 ASN A O 1
ATOM 1904 N N . PRO A 1 233 ? 7.664 -20.045 -8.891 1.00 85.25 233 PRO A N 1
ATOM 1905 C CA . PRO A 1 233 ? 8.178 -20.057 -10.256 1.00 85.25 233 PRO A CA 1
ATOM 1906 C C . PRO A 1 233 ? 7.326 -20.937 -11.176 1.00 85.25 233 PRO A C 1
ATOM 1908 O O . PRO A 1 233 ? 6.944 -22.049 -10.808 1.00 85.25 233 PRO A O 1
ATOM 1911 N N . ASP A 1 234 ? 7.051 -20.455 -12.386 1.00 85.31 234 ASP A N 1
ATOM 1912 C CA . ASP A 1 234 ? 6.453 -21.272 -13.440 1.00 85.31 234 ASP A CA 1
ATOM 1913 C C . ASP A 1 234 ? 7.576 -22.032 -14.150 1.00 85.31 234 ASP A C 1
ATOM 1915 O O . ASP A 1 234 ? 8.435 -21.429 -14.786 1.00 85.31 234 ASP A O 1
ATOM 1919 N N . ALA A 1 235 ? 7.563 -23.364 -14.078 1.00 81.81 235 ALA A N 1
ATOM 1920 C CA . ALA A 1 235 ? 8.580 -24.215 -14.701 1.00 81.81 235 ALA A CA 1
ATOM 1921 C C . ALA A 1 235 ? 8.695 -24.048 -16.235 1.00 81.81 235 ALA A C 1
ATOM 1923 O O . ALA A 1 235 ? 9.621 -24.586 -16.839 1.00 81.81 235 ALA A O 1
ATOM 1924 N N . ARG A 1 236 ? 7.762 -23.329 -16.878 1.00 85.88 236 ARG A N 1
ATOM 1925 C CA . ARG A 1 236 ? 7.765 -23.023 -18.318 1.00 85.88 236 ARG A CA 1
ATOM 1926 C C . ARG A 1 236 ? 8.126 -21.570 -18.649 1.00 85.88 236 ARG A C 1
ATOM 1928 O O . ARG A 1 236 ? 8.079 -21.202 -19.821 1.00 85.88 236 ARG A O 1
ATOM 1935 N N . SER A 1 237 ? 8.454 -20.735 -17.661 1.00 88.69 237 SER A N 1
ATOM 1936 C CA . SER A 1 237 ? 8.660 -19.296 -17.850 1.00 88.69 237 SER A CA 1
ATOM 1937 C C . SER A 1 237 ? 9.748 -18.753 -16.922 1.00 88.69 237 SER A C 1
ATOM 1939 O O . SER A 1 237 ? 9.662 -18.881 -15.707 1.00 88.69 237 SER A O 1
ATOM 1941 N N . ASP A 1 238 ? 10.734 -18.071 -17.500 1.00 90.25 238 ASP A N 1
ATOM 1942 C CA . ASP A 1 238 ? 11.745 -17.290 -16.776 1.00 90.25 238 ASP A CA 1
ATOM 1943 C C . ASP A 1 238 ? 11.186 -15.985 -16.175 1.00 90.25 238 ASP A C 1
ATOM 1945 O O . ASP A 1 238 ? 11.839 -15.360 -15.346 1.00 90.25 238 ASP A O 1
ATOM 1949 N N . ILE A 1 239 ? 9.965 -15.580 -16.543 1.00 94.00 239 ILE A N 1
ATOM 1950 C CA . ILE A 1 239 ? 9.296 -14.397 -15.991 1.00 94.00 239 ILE A CA 1
ATOM 1951 C C . ILE A 1 239 ? 8.949 -14.629 -14.519 1.00 94.00 239 ILE A C 1
ATOM 1953 O O . ILE A 1 239 ? 8.055 -15.414 -14.177 1.00 94.00 239 ILE A O 1
ATOM 1957 N N . GLU A 1 240 ? 9.589 -13.859 -13.647 1.00 95.69 240 GLU A N 1
ATOM 1958 C CA . GLU A 1 240 ? 9.287 -13.854 -12.222 1.00 95.69 240 GLU A CA 1
ATOM 1959 C C . GLU A 1 240 ? 8.083 -12.950 -11.947 1.00 95.69 240 GLU A C 1
ATOM 1961 O O . GLU A 1 240 ? 7.898 -11.914 -12.591 1.00 95.69 240 GLU A O 1
ATOM 1966 N N . ARG A 1 241 ? 7.226 -13.348 -11.003 1.00 96.56 241 ARG A N 1
ATOM 1967 C CA . ARG A 1 241 ? 5.953 -12.669 -10.725 1.00 96.56 241 ARG A CA 1
ATOM 1968 C C . ARG A 1 241 ? 5.809 -12.417 -9.235 1.00 96.56 241 ARG A C 1
ATOM 1970 O O . ARG A 1 241 ? 6.061 -13.308 -8.426 1.00 96.56 241 ARG A O 1
ATOM 1977 N N . TYR A 1 242 ? 5.341 -11.231 -8.881 1.00 97.31 242 TYR A N 1
ATOM 1978 C CA . TYR A 1 242 ? 5.167 -10.787 -7.506 1.00 97.31 242 TYR A CA 1
ATOM 1979 C C . TYR A 1 242 ? 3.730 -10.332 -7.271 1.00 97.31 242 TYR A C 1
ATOM 1981 O O . TYR A 1 242 ? 3.131 -9.684 -8.130 1.00 97.31 242 TYR A O 1
ATOM 1989 N N . LEU A 1 243 ? 3.188 -10.660 -6.100 1.00 97.19 243 LEU A N 1
ATOM 1990 C CA . LEU A 1 243 ? 1.878 -10.213 -5.649 1.00 97.19 243 LEU A CA 1
ATOM 1991 C C . LEU A 1 243 ? 1.970 -8.835 -4.998 1.00 97.19 243 LEU A C 1
ATOM 1993 O O . LEU A 1 243 ? 2.848 -8.558 -4.174 1.00 97.19 243 LEU A O 1
ATOM 1997 N N . VAL A 1 244 ? 1.025 -7.982 -5.381 1.00 97.31 244 VAL A N 1
ATOM 1998 C CA . VAL A 1 244 ? 1.046 -6.552 -5.109 1.00 97.31 244 VAL A CA 1
ATOM 1999 C C . VAL A 1 244 ? -0.296 -6.097 -4.545 1.00 97.31 244 VAL A C 1
ATOM 2001 O O . VAL A 1 244 ? -1.349 -6.341 -5.132 1.00 97.31 244 VAL A O 1
ATOM 2004 N N . TYR A 1 245 ? -0.262 -5.373 -3.429 1.00 97.69 245 TYR A N 1
ATOM 2005 C CA . TYR A 1 245 ? -1.359 -4.511 -3.013 1.00 97.69 245 TYR A CA 1
ATOM 2006 C C . TYR A 1 245 ? -1.252 -3.169 -3.747 1.00 97.69 245 TYR A C 1
ATOM 2008 O O . TYR A 1 245 ? -0.329 -2.381 -3.510 1.00 97.69 245 TYR A O 1
ATOM 2016 N N . ASP A 1 246 ? -2.215 -2.917 -4.631 1.00 96.69 246 ASP A N 1
ATOM 2017 C CA . ASP A 1 246 ? -2.421 -1.627 -5.277 1.00 96.69 246 ASP A CA 1
ATOM 2018 C C . ASP A 1 246 ? -3.565 -0.863 -4.576 1.00 96.69 246 ASP A C 1
ATOM 2020 O O . ASP A 1 246 ? -4.704 -1.337 -4.568 1.00 96.69 246 ASP A O 1
ATOM 2024 N N . PRO A 1 247 ? -3.314 0.332 -4.009 1.00 95.25 247 PRO A N 1
ATOM 2025 C CA . PRO A 1 247 ? -4.351 1.144 -3.373 1.00 95.25 247 PRO A CA 1
ATOM 2026 C C . PRO A 1 247 ? -5.527 1.561 -4.265 1.00 95.25 247 PRO A C 1
ATOM 2028 O O . PRO A 1 247 ? -6.573 1.902 -3.723 1.00 95.25 247 PRO A O 1
ATOM 2031 N N . ASN A 1 248 ? -5.387 1.572 -5.591 1.00 92.56 248 ASN A N 1
ATOM 2032 C CA . ASN A 1 248 ? -6.472 1.869 -6.533 1.00 92.56 248 ASN A CA 1
ATOM 2033 C C . ASN A 1 248 ? -7.437 0.682 -6.689 1.00 92.56 248 ASN A C 1
ATOM 2035 O O . ASN A 1 248 ? -8.584 0.862 -7.099 1.00 92.56 248 ASN A O 1
ATOM 2039 N N . HIS A 1 249 ? -6.979 -0.525 -6.348 1.00 92.50 249 HIS A N 1
ATOM 2040 C CA . HIS A 1 249 ? -7.647 -1.790 -6.635 1.00 92.50 249 HIS A CA 1
ATOM 2041 C C . HIS A 1 249 ? -7.861 -2.612 -5.357 1.00 92.50 249 HIS A C 1
ATOM 2043 O O . HIS A 1 249 ? -7.160 -3.594 -5.110 1.00 92.50 249 HIS A O 1
ATOM 2049 N N . PRO A 1 250 ? -8.839 -2.232 -4.511 1.00 92.62 250 PRO A N 1
ATOM 2050 C CA . PRO A 1 250 ? -9.184 -2.997 -3.318 1.00 92.62 250 PRO A CA 1
ATOM 2051 C C . PRO A 1 250 ? -9.891 -4.326 -3.643 1.00 92.62 250 PRO A C 1
ATOM 2053 O O . PRO A 1 250 ? -10.105 -5.131 -2.743 1.00 92.62 250 PRO A O 1
ATOM 2056 N N . ASP A 1 251 ? -10.295 -4.578 -4.884 1.00 93.00 251 ASP A N 1
ATOM 2057 C CA . ASP A 1 251 ? -11.027 -5.784 -5.277 1.00 93.00 251 ASP A CA 1
ATOM 2058 C C . ASP A 1 251 ? -10.158 -7.054 -5.251 1.00 93.00 251 ASP A C 1
ATOM 2060 O O . ASP A 1 251 ? -10.606 -8.092 -4.766 1.00 93.00 251 ASP A O 1
ATOM 2064 N N . SER A 1 252 ? -8.919 -6.980 -5.740 1.00 94.31 252 SER A N 1
ATOM 2065 C CA . SER A 1 252 ? -8.033 -8.136 -5.903 1.00 94.31 252 SER A CA 1
ATOM 2066 C C . SER A 1 252 ? -6.566 -7.699 -6.040 1.00 94.31 252 SER A C 1
ATOM 2068 O O . SER A 1 252 ? -6.307 -6.563 -6.451 1.00 94.31 252 SER A O 1
ATOM 2070 N N . PRO A 1 253 ? -5.587 -8.561 -5.698 1.00 96.62 253 PRO A N 1
ATOM 2071 C CA . PRO A 1 253 ? -4.176 -8.222 -5.838 1.00 96.62 253 PRO A CA 1
ATOM 2072 C C . PRO A 1 253 ? -3.798 -7.959 -7.298 1.00 96.62 253 PRO A C 1
ATOM 2074 O O . PRO A 1 253 ? -4.457 -8.404 -8.240 1.00 96.62 253 PRO A O 1
ATOM 2077 N N . ARG A 1 254 ? -2.708 -7.220 -7.475 1.00 96.50 254 ARG A N 1
ATOM 2078 C CA . ARG A 1 254 ? -2.101 -6.924 -8.772 1.00 96.50 254 ARG A CA 1
ATOM 2079 C C . ARG A 1 254 ? -0.752 -7.623 -8.900 1.00 96.50 254 ARG A C 1
ATOM 2081 O O . ARG A 1 254 ? -0.231 -8.169 -7.926 1.00 96.50 254 ARG A O 1
ATOM 2088 N N . GLU A 1 255 ? -0.190 -7.607 -10.101 1.00 96.81 255 GLU A N 1
ATOM 2089 C CA . GLU A 1 255 ? 1.060 -8.288 -10.425 1.00 96.81 255 GLU A CA 1
ATOM 2090 C C . GLU A 1 255 ? 2.119 -7.326 -10.961 1.00 96.81 255 GLU A C 1
ATOM 2092 O O . GLU A 1 255 ? 1.907 -6.596 -11.933 1.00 96.81 255 GLU A O 1
ATOM 2097 N N . LEU A 1 256 ? 3.287 -7.371 -10.322 1.00 97.88 256 LEU A N 1
ATOM 2098 C CA . LEU A 1 256 ? 4.540 -6.868 -10.868 1.00 97.88 256 LEU A CA 1
ATOM 2099 C C . LEU A 1 256 ? 5.325 -8.067 -11.401 1.00 97.88 256 LEU A C 1
ATOM 2101 O O . LEU A 1 256 ? 5.374 -9.110 -10.747 1.00 97.88 256 LEU A O 1
ATOM 2105 N N . THR A 1 257 ? 5.958 -7.923 -12.558 1.00 97.50 257 THR A N 1
ATOM 2106 C CA . THR A 1 257 ? 6.805 -8.962 -13.143 1.00 97.50 257 THR A CA 1
ATOM 2107 C C . THR A 1 257 ? 8.220 -8.454 -13.363 1.00 97.50 257 THR A C 1
ATOM 2109 O O . THR A 1 257 ? 8.418 -7.295 -13.727 1.00 97.50 257 THR A O 1
ATOM 2112 N N . TRP A 1 258 ? 9.196 -9.336 -13.175 1.00 97.50 258 TRP A N 1
ATOM 2113 C CA . TRP A 1 258 ? 10.574 -9.132 -13.611 1.00 97.50 258 TRP A CA 1
ATOM 2114 C C . TRP A 1 258 ? 10.807 -9.924 -14.898 1.00 97.50 258 TRP A C 1
ATOM 2116 O O . TRP A 1 258 ? 10.321 -11.049 -15.035 1.00 97.50 258 TRP A O 1
ATOM 2126 N N . LEU A 1 259 ? 11.507 -9.315 -15.853 1.00 95.00 259 LEU A N 1
ATOM 2127 C CA . LEU A 1 259 ? 11.807 -9.872 -17.169 1.00 95.00 259 LEU A CA 1
ATOM 2128 C C . LEU A 1 259 ? 13.331 -10.067 -17.272 1.00 95.00 259 LEU A C 1
ATOM 2130 O O . LEU A 1 259 ? 14.020 -9.134 -17.691 1.00 95.00 259 LEU A O 1
ATOM 2134 N N . PRO A 1 260 ? 13.886 -11.246 -16.911 1.00 93.06 260 PRO A N 1
ATOM 2135 C CA . PRO A 1 260 ? 15.339 -11.426 -16.796 1.00 93.06 260 PRO A CA 1
ATOM 2136 C C . PRO A 1 260 ? 16.120 -11.209 -18.095 1.00 93.06 260 PRO A C 1
ATOM 2138 O O . PRO A 1 260 ? 17.307 -10.925 -18.058 1.00 93.06 260 PRO A O 1
ATOM 2141 N N . ARG A 1 261 ? 15.472 -11.340 -19.259 1.00 91.44 261 ARG A N 1
ATOM 2142 C CA . ARG A 1 261 ? 16.105 -11.102 -20.571 1.00 91.44 261 ARG A CA 1
ATOM 2143 C C . ARG A 1 261 ? 16.265 -9.624 -20.920 1.00 91.44 261 ARG A C 1
ATOM 2145 O O . ARG A 1 261 ? 16.914 -9.306 -21.911 1.00 91.44 261 ARG A O 1
ATOM 2152 N N . GLU A 1 262 ? 15.615 -8.745 -20.166 1.00 91.25 262 GLU A N 1
ATOM 2153 C CA . GLU A 1 262 ? 15.500 -7.315 -20.457 1.00 91.25 262 GLU A CA 1
ATOM 2154 C C . GLU A 1 262 ? 15.968 -6.437 -19.287 1.00 91.25 262 GLU A C 1
ATOM 2156 O O . GLU A 1 262 ? 15.847 -5.214 -19.366 1.00 91.25 262 GLU A O 1
ATOM 2161 N N . ASP A 1 263 ? 16.433 -7.049 -18.190 1.00 92.75 263 ASP A N 1
ATOM 2162 C CA . ASP A 1 263 ? 16.787 -6.405 -16.916 1.00 92.75 263 ASP A CA 1
ATOM 2163 C C . ASP A 1 263 ? 15.767 -5.337 -16.479 1.00 92.75 263 ASP A C 1
ATOM 2165 O O . ASP A 1 263 ? 16.109 -4.236 -16.026 1.00 92.75 263 ASP A O 1
ATOM 2169 N N . SER A 1 264 ? 14.477 -5.643 -16.667 1.00 94.75 264 SER A N 1
ATOM 2170 C CA . SER A 1 264 ? 13.399 -4.676 -16.485 1.00 94.75 264 SER A CA 1
ATOM 2171 C C . SER A 1 264 ? 12.169 -5.247 -15.793 1.00 94.75 264 SER A C 1
ATOM 2173 O O . SER A 1 264 ? 11.860 -6.439 -15.839 1.00 94.75 264 SER A O 1
ATOM 2175 N N . PHE A 1 265 ? 11.435 -4.339 -15.154 1.00 97.25 265 PHE A N 1
ATOM 2176 C CA . PHE A 1 265 ? 10.136 -4.621 -14.574 1.00 97.25 265 PHE A CA 1
ATOM 2177 C C . PHE A 1 265 ? 9.016 -4.263 -15.547 1.00 97.25 265 PHE A C 1
ATOM 2179 O O . PHE A 1 265 ? 9.054 -3.215 -16.197 1.00 97.25 265 PHE A O 1
ATOM 2186 N N . ALA A 1 266 ? 7.959 -5.068 -15.551 1.00 96.81 266 ALA A N 1
ATOM 2187 C CA . ALA A 1 266 ? 6.681 -4.717 -16.153 1.00 96.81 266 ALA A CA 1
ATOM 2188 C C . ALA A 1 266 ? 5.560 -4.815 -15.114 1.00 96.81 266 ALA A C 1
ATOM 2190 O O . ALA A 1 266 ? 5.581 -5.669 -14.230 1.00 96.81 266 ALA A O 1
ATOM 2191 N N . TYR A 1 267 ? 4.583 -3.917 -15.204 1.00 96.81 267 TYR A N 1
ATOM 2192 C CA . TYR A 1 267 ? 3.382 -3.957 -14.373 1.00 96.81 267 TYR A CA 1
ATOM 2193 C C . TYR A 1 267 ? 2.194 -4.428 -15.206 1.00 96.81 267 TYR A C 1
ATOM 2195 O O . TYR A 1 267 ? 2.137 -4.176 -16.416 1.00 96.81 267 TYR A O 1
ATOM 2203 N N . GLN A 1 268 ? 1.260 -5.137 -14.574 1.00 94.69 268 GLN A N 1
ATOM 2204 C CA . GLN A 1 268 ? 0.082 -5.635 -15.271 1.00 94.69 268 GLN A CA 1
ATOM 2205 C C . GLN A 1 268 ? -0.769 -4.507 -15.875 1.00 94.69 268 GLN A C 1
ATOM 2207 O O . GLN A 1 268 ? -0.708 -3.351 -15.463 1.00 94.69 268 GLN A O 1
ATOM 2212 N N . LYS A 1 269 ? -1.599 -4.867 -16.853 1.00 91.56 269 LYS A N 1
ATOM 2213 C CA . LYS A 1 269 ? -2.660 -3.997 -17.360 1.00 91.56 269 LYS A CA 1
ATOM 2214 C C . LYS A 1 269 ? -3.868 -4.043 -16.423 1.00 91.56 269 LYS A C 1
ATOM 2216 O O . LYS A 1 269 ? -4.234 -5.113 -15.938 1.00 91.56 269 LYS A O 1
ATOM 2221 N N . ASP A 1 270 ? -4.520 -2.905 -16.239 1.00 85.75 270 ASP A N 1
ATOM 2222 C CA . ASP A 1 270 ? -5.798 -2.772 -15.541 1.00 85.75 270 ASP A CA 1
ATOM 2223 C C . ASP A 1 270 ? -6.613 -1.600 -16.142 1.00 85.75 270 ASP A C 1
ATOM 2225 O O . ASP A 1 270 ? -6.503 -1.309 -17.338 1.00 85.75 270 ASP A O 1
ATOM 2229 N N . VAL A 1 271 ? -7.504 -0.985 -15.357 1.00 81.00 271 VAL A N 1
ATOM 2230 C CA . VAL A 1 271 ? -8.361 0.141 -15.780 1.00 81.00 271 VAL A CA 1
ATOM 2231 C C . VAL A 1 271 ? -7.696 1.514 -15.611 1.00 81.00 271 VAL A C 1
ATOM 2233 O O . VAL A 1 271 ? -8.133 2.491 -16.222 1.00 81.00 271 VAL A O 1
ATOM 2236 N N . ASP A 1 272 ? -6.646 1.588 -14.795 1.00 79.81 272 ASP A N 1
ATOM 2237 C CA . ASP A 1 272 ? -5.902 2.793 -14.438 1.00 79.81 272 ASP A CA 1
ATOM 2238 C C . ASP A 1 272 ? -4.461 2.787 -15.002 1.00 79.81 272 ASP A C 1
ATOM 2240 O O . ASP A 1 272 ? -3.787 3.818 -14.962 1.00 79.81 272 ASP A O 1
ATOM 2244 N N . PHE A 1 273 ? -3.996 1.675 -15.584 1.00 84.31 273 PHE A N 1
ATOM 2245 C CA . PHE A 1 273 ? -2.732 1.566 -16.310 1.00 84.31 273 PHE A CA 1
ATOM 2246 C C . PHE A 1 273 ? -2.805 0.610 -17.515 1.00 84.31 273 PHE A C 1
ATOM 2248 O O . PHE A 1 273 ? -3.393 -0.470 -17.477 1.00 84.31 273 PHE A O 1
ATOM 2255 N N . VAL A 1 274 ? -2.137 0.989 -18.610 1.00 85.50 274 VAL A N 1
ATOM 2256 C CA . VAL A 1 274 ? -2.120 0.234 -19.880 1.00 85.50 274 VAL A CA 1
ATOM 2257 C C . VAL A 1 274 ? -1.332 -1.082 -19.836 1.00 85.50 274 VAL A C 1
ATOM 2259 O O . VAL A 1 274 ? -1.501 -1.909 -20.733 1.00 85.50 274 VAL A O 1
ATOM 2262 N N . GLY A 1 275 ? -0.513 -1.285 -18.801 1.00 90.00 275 GLY A N 1
ATOM 2263 C CA . GLY A 1 275 ? 0.416 -2.405 -18.663 1.00 90.00 275 GLY A CA 1
ATOM 2264 C C . GLY A 1 275 ? 1.761 -2.186 -19.367 1.00 90.00 275 GLY A C 1
ATOM 2265 O O . GLY A 1 275 ? 1.926 -1.265 -20.170 1.00 90.00 275 GLY A O 1
ATOM 2266 N N . GLY A 1 276 ? 2.727 -3.058 -19.072 1.00 92.81 276 GLY A N 1
ATOM 2267 C CA . GLY A 1 276 ? 4.051 -3.083 -19.706 1.00 92.81 276 GLY A CA 1
ATOM 2268 C C . GLY A 1 276 ? 5.162 -2.469 -18.850 1.00 92.81 276 GLY A C 1
ATOM 2269 O O . GLY A 1 276 ? 5.010 -2.321 -17.636 1.00 92.81 276 GLY A O 1
ATOM 2270 N N . HIS A 1 277 ? 6.301 -2.156 -19.480 1.00 94.31 277 HIS A N 1
ATOM 2271 C CA . HIS A 1 277 ? 7.528 -1.757 -18.779 1.00 94.31 277 HIS A CA 1
ATOM 2272 C C . HIS A 1 277 ? 7.357 -0.495 -17.933 1.00 94.31 277 HIS A C 1
ATOM 2274 O O . HIS A 1 277 ? 6.845 0.530 -18.393 1.00 94.31 277 HIS A O 1
ATOM 2280 N N . ILE A 1 278 ? 7.880 -0.557 -16.714 1.00 94.12 278 ILE A N 1
ATOM 2281 C CA . ILE A 1 278 ? 7.936 0.549 -15.759 1.00 94.12 278 ILE A CA 1
ATOM 2282 C C . ILE A 1 278 ? 9.339 0.617 -15.144 1.00 94.12 278 ILE A C 1
ATOM 2284 O O . ILE A 1 278 ? 10.132 -0.314 -15.272 1.00 94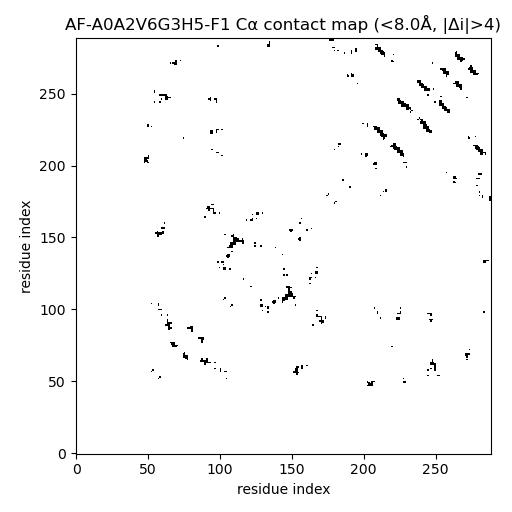.12 278 ILE A O 1
ATOM 2288 N N . ARG A 1 279 ? 9.664 1.715 -14.456 1.00 94.50 279 ARG A N 1
ATOM 2289 C CA . ARG A 1 279 ? 10.789 1.744 -13.512 1.00 94.50 279 ARG A CA 1
ATOM 2290 C C . ARG A 1 279 ? 10.279 1.618 -12.087 1.00 94.50 279 ARG A C 1
ATOM 2292 O O . ARG A 1 279 ? 9.343 2.328 -11.714 1.00 94.50 279 ARG A O 1
ATOM 2299 N N . VAL A 1 280 ? 10.927 0.758 -11.310 1.00 95.31 280 VAL A N 1
ATOM 2300 C CA . VAL A 1 280 ? 10.736 0.596 -9.869 1.00 95.31 280 VAL A CA 1
ATOM 2301 C C . VAL A 1 280 ? 11.803 1.385 -9.119 1.00 95.31 280 VAL A C 1
ATOM 2303 O O . VAL A 1 280 ? 12.989 1.343 -9.453 1.00 95.31 280 VAL A O 1
ATOM 2306 N N . TYR A 1 281 ? 11.380 2.060 -8.055 1.00 93.25 281 TYR A N 1
ATOM 2307 C CA . TYR A 1 281 ? 12.245 2.595 -7.009 1.00 93.25 281 TYR A CA 1
ATOM 2308 C C . TYR A 1 281 ? 11.714 2.128 -5.656 1.00 93.25 281 TYR A C 1
ATOM 2310 O O . TYR A 1 281 ? 10.512 2.204 -5.413 1.00 93.25 281 TYR A O 1
ATOM 2318 N N . GLN A 1 282 ? 12.586 1.697 -4.744 1.00 93.19 282 GLN A N 1
ATOM 2319 C CA . GLN A 1 282 ? 12.153 1.455 -3.368 1.00 93.19 282 GLN A CA 1
ATOM 2320 C C . GLN A 1 282 ? 11.816 2.789 -2.681 1.00 93.19 282 GLN A C 1
ATOM 2322 O O . GLN A 1 282 ? 12.624 3.729 -2.689 1.00 93.19 282 GLN A O 1
ATOM 2327 N N . SER A 1 283 ? 10.651 2.843 -2.044 1.00 91.31 283 SER A N 1
ATOM 2328 C CA . SER A 1 283 ? 10.267 3.873 -1.079 1.00 91.31 283 SER A CA 1
ATOM 2329 C C . SER A 1 283 ? 10.181 3.251 0.314 1.00 91.31 283 SER A C 1
ATOM 2331 O O . SER A 1 283 ? 9.909 2.063 0.459 1.00 91.31 283 SER A O 1
ATOM 2333 N N . TYR A 1 284 ? 10.392 4.059 1.355 1.00 88.81 284 TYR A N 1
ATOM 2334 C CA . TYR A 1 284 ? 10.212 3.668 2.762 1.00 88.81 284 TYR A CA 1
ATOM 2335 C C . TYR A 1 284 ? 11.068 2.512 3.314 1.00 88.81 284 TYR A C 1
ATOM 2337 O O . TYR A 1 284 ? 10.886 2.176 4.479 1.00 88.81 284 TYR A O 1
ATOM 2345 N N . GLY A 1 285 ? 12.021 1.954 2.563 1.00 85.06 285 GLY A N 1
ATOM 2346 C CA . GLY A 1 285 ? 12.926 0.896 3.036 1.00 85.06 285 GLY A CA 1
ATOM 2347 C C . GLY A 1 285 ? 14.064 1.378 3.947 1.00 85.06 285 GLY A C 1
ATOM 2348 O O . GLY A 1 285 ? 14.727 0.560 4.576 1.00 85.06 285 GLY A O 1
ATOM 2349 N N . LYS A 1 286 ? 14.306 2.694 4.041 1.00 86.00 286 LYS A N 1
ATOM 2350 C CA . LYS A 1 286 ? 15.223 3.320 5.013 1.00 86.00 286 LYS A CA 1
ATOM 2351 C C . LYS A 1 286 ? 14.923 4.805 5.221 1.00 86.00 286 LYS A C 1
ATOM 2353 O O . LYS A 1 286 ? 14.185 5.426 4.450 1.00 86.00 286 LYS A O 1
ATOM 2358 N N . TRP A 1 287 ? 15.543 5.389 6.244 1.00 72.50 287 TRP A N 1
ATOM 2359 C CA . TRP A 1 287 ? 15.572 6.838 6.448 1.00 72.50 287 TRP A CA 1
ATOM 2360 C C . TRP A 1 287 ? 16.089 7.541 5.176 1.00 72.50 287 TRP A C 1
ATOM 2362 O O . TRP A 1 287 ? 17.044 7.082 4.552 1.00 72.50 287 TRP A O 1
ATOM 2372 N N . LEU A 1 288 ? 15.421 8.629 4.774 1.00 69.31 288 LEU A N 1
ATOM 2373 C CA . LEU A 1 288 ? 15.652 9.400 3.536 1.00 69.31 288 LEU A CA 1
ATOM 2374 C C . LEU A 1 288 ? 15.274 8.718 2.193 1.00 69.31 288 LEU A C 1
ATOM 2376 O O . LEU A 1 288 ? 15.518 9.303 1.134 1.00 69.31 288 LEU A O 1
ATOM 2380 N N . GLN A 1 289 ? 14.616 7.547 2.192 1.00 66.94 289 GLN A N 1
ATOM 2381 C CA . GLN A 1 289 ? 13.910 7.036 0.997 1.00 66.94 289 GLN A CA 1
ATOM 2382 C C . GLN A 1 289 ? 12.507 7.617 0.815 1.00 66.94 289 GLN A C 1
ATOM 2384 O O . GLN A 1 289 ? 11.820 7.946 1.811 1.00 66.94 289 GLN A O 1
#

Sequence (289 aa):
MDRRGRRDGFVAVARWATRRGRAYHVSALRTAKRLPWLLAAAFVATNAQASDFNFYHDTFAFANATVFKYYKGIAFLRAPSGKTDPANSYTRRCFVMTRVAMQFHKFARFDPHGQPLDDRALAARVRAVTRPAPWREALPPKERIVFPGYANLREMSKARETVLKENIGAGWPTYFRPGNFRMFYQRSPKYQEQTHSRLDDVLAHGDFFIAYLTTYPRLSINHAVLIYARKNPDARSDIERYLVYDPNHPDSPRELTWLPREDSFAYQKDVDFVGGHIRVYQSYGKWLQ

Radius of gyration: 31.62 Å; Cα contacts (8 Å, |Δi|>4): 470; chains: 1; bounding box: 69×94×75 Å

Solvent-accessible surface area (backbone atoms only — not comparable to full-atom values): 17177 Å² total; per-residue (Å²): 134,90,79,89,80,93,84,93,83,86,90,84,92,84,94,88,92,88,78,89,83,87,87,84,82,92,80,90,81,91,80,81,89,80,77,82,83,75,79,76,77,75,79,74,74,75,67,61,47,62,35,87,75,41,76,86,35,53,31,56,54,59,53,28,25,67,65,52,42,53,58,97,78,45,80,38,78,51,75,78,54,45,97,89,41,64,69,48,62,48,46,64,29,28,59,39,49,36,50,43,34,53,21,39,69,30,30,40,39,56,32,58,85,41,74,62,64,55,71,69,61,38,36,53,51,49,41,57,41,60,62,63,65,68,55,54,80,60,49,59,77,89,74,20,48,76,44,40,47,23,76,34,50,15,56,42,32,62,77,42,42,66,56,46,70,71,41,70,56,78,25,70,69,60,70,70,37,76,38,58,55,43,72,79,74,66,77,55,55,72,55,36,45,55,46,48,56,51,45,53,54,36,34,52,71,35,42,71,44,36,34,37,38,30,38,72,91,76,54,71,38,80,48,30,31,26,36,50,40,74,52,82,83,49,98,90,47,83,60,44,45,29,41,22,51,39,36,65,43,50,87,55,77,42,48,42,31,42,37,77,94,68,45,38,38,30,37,55,62,62,71,74,32,83,45,45,77,40,45,70,41,80,37,47,76,43,92,78,60

pLDDT: mean 79.8, std 22.14, range [28.12, 98.62]

Mean predicted aligned error: 12.37 Å

Nearest PDB structures (foldseek):
  6o38-assembly1_G  TM=5.183E-01  e=3.194E+00  Acinetobacter nosocomialis M2
  4mvn-assembly1_A  TM=3.140E-01  e=1.411E+00  Staphylococcus aureus subsp. aureus NCTC 8325
  2w7u-assembly1_A  TM=3.162E-01  e=1.331E+00  Staphylococcus aureus
  4xgt-assembly1_A  TM=2.990E-01  e=3.590E+00  Neurospora crassa

Secondary structure (DSSP, 8-state):
------------------------------------------------------HHHHS-SS--B-SEEEETTEEEEPPP--TT-GGGGSBS-HHHHHHHHHHHHHHEEEETTSPPPPHHHHHHHHHHHTSS-TTSPPPPTTTSEEEETBSSHHHHHHHSHHHHHHHS--SGGGGG-GGGGHHHH---HHHHHHHHHHHHHHHHTT--EEEEEE-TTS-S-EEEEEEEEEPPPPTT---EEEEEE-TT--SS-EEEEEETTTTEEEE---SS---EEEEEEEESSSTT-